Protein AF-A0A8H6CPC9-F1 (afdb_monomer_lite)

Radius of gyration: 23.85 Å; chains: 1; bounding box: 61×43×63 Å

pLDDT: mean 75.27, std 21.07, range [25.58, 96.69]

Structure (mmCIF, N/CA/C/O backbone):
data_AF-A0A8H6CPC9-F1
#
_entry.id   AF-A0A8H6CPC9-F1
#
loop_
_atom_site.group_PDB
_atom_site.id
_atom_site.type_symbol
_atom_site.label_atom_id
_atom_site.label_alt_id
_atom_site.label_comp_id
_atom_site.label_asym_id
_atom_site.label_entity_id
_atom_site.label_seq_id
_atom_site.pdbx_PDB_ins_code
_atom_site.Cartn_x
_atom_site.Cartn_y
_atom_site.Cartn_z
_atom_site.occupancy
_atom_site.B_iso_or_equiv
_atom_site.auth_seq_id
_atom_site.auth_comp_id
_atom_site.auth_asym_id
_atom_site.auth_atom_id
_atom_site.pdbx_PDB_model_num
ATOM 1 N N . MET A 1 1 ? -33.389 23.949 -18.500 1.00 36.97 1 MET A N 1
ATOM 2 C CA . MET A 1 1 ? -32.942 24.569 -17.237 1.00 36.97 1 MET A CA 1
ATOM 3 C C . MET A 1 1 ? -33.984 24.264 -16.181 1.00 36.97 1 MET A C 1
ATOM 5 O O . MET A 1 1 ? -35.043 24.873 -16.205 1.00 36.97 1 MET A O 1
ATOM 9 N N . THR A 1 2 ? -33.707 23.307 -15.299 1.00 28.77 2 THR A N 1
ATOM 10 C CA . THR A 1 2 ? -34.576 23.015 -14.153 1.00 28.77 2 THR A CA 1
ATOM 11 C C . THR A 1 2 ? -33.658 22.716 -12.977 1.00 28.77 2 THR A C 1
ATOM 13 O O . THR A 1 2 ? -32.986 21.690 -12.948 1.00 28.77 2 THR A O 1
ATOM 16 N N . SER A 1 3 ? -33.541 23.693 -12.081 1.00 28.36 3 SER A N 1
ATOM 17 C CA . SER A 1 3 ? -32.742 23.629 -10.858 1.00 28.36 3 SER A CA 1
ATOM 18 C C . SER A 1 3 ? -33.487 22.781 -9.826 1.00 28.36 3 SER A C 1
ATOM 20 O O . SER A 1 3 ? -34.601 23.130 -9.428 1.00 28.36 3 SER A O 1
ATOM 22 N N . ALA A 1 4 ? -32.898 21.655 -9.421 1.00 33.62 4 ALA A N 1
ATOM 23 C CA . ALA A 1 4 ? -33.351 20.906 -8.257 1.00 33.62 4 ALA A CA 1
ATOM 24 C C . ALA A 1 4 ? -32.789 21.591 -7.002 1.00 33.62 4 ALA A C 1
ATOM 26 O O . ALA A 1 4 ? -31.575 21.725 -6.852 1.00 33.62 4 ALA A O 1
ATOM 27 N N . ARG A 1 5 ? -33.681 22.069 -6.127 1.00 32.22 5 ARG A N 1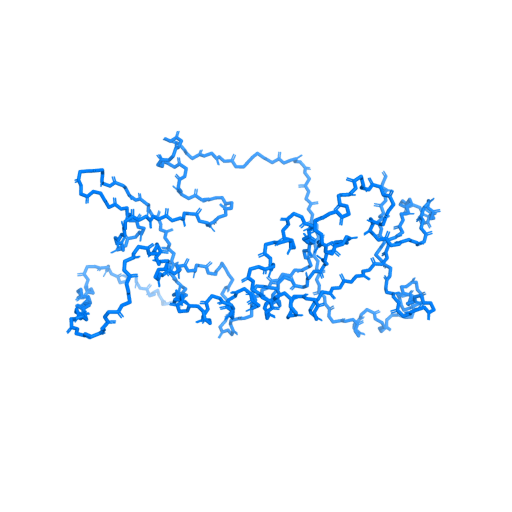
ATOM 28 C CA . ARG A 1 5 ? -33.310 22.717 -4.861 1.00 32.22 5 ARG A CA 1
ATOM 29 C C . ARG A 1 5 ? -32.768 21.676 -3.866 1.00 32.22 5 ARG A C 1
ATOM 31 O O . ARG A 1 5 ? -33.278 20.555 -3.861 1.00 32.22 5 ARG A O 1
ATOM 38 N N . PRO A 1 6 ? -31.798 22.027 -3.003 1.00 34.06 6 PRO A N 1
ATOM 39 C CA . PRO A 1 6 ? -31.345 21.147 -1.930 1.00 34.06 6 PRO A CA 1
ATOM 40 C C . PRO A 1 6 ? -32.471 20.908 -0.916 1.00 34.06 6 PRO A C 1
ATOM 42 O O . PRO A 1 6 ? -33.175 21.844 -0.539 1.00 34.06 6 PRO A O 1
ATOM 45 N N . VAL A 1 7 ? -32.636 19.660 -0.479 1.00 34.53 7 VAL A N 1
ATOM 46 C CA . VAL A 1 7 ? -33.540 19.291 0.619 1.00 34.53 7 VAL A CA 1
ATOM 47 C C . VAL A 1 7 ? -32.820 19.556 1.939 1.00 34.53 7 VAL A C 1
ATOM 49 O O . VAL A 1 7 ? -31.699 19.087 2.136 1.00 34.53 7 VAL A O 1
ATOM 52 N N . GLU A 1 8 ? -33.449 20.320 2.832 1.00 31.53 8 GLU A N 1
ATOM 53 C CA . GLU A 1 8 ? -32.917 20.594 4.166 1.00 31.53 8 GLU A CA 1
ATOM 54 C C . GLU A 1 8 ? -32.884 19.334 5.044 1.00 31.53 8 GLU A C 1
ATOM 56 O O . GLU A 1 8 ? -33.836 18.556 5.114 1.00 31.53 8 GLU A O 1
ATOM 61 N N . ILE A 1 9 ? -31.769 19.167 5.759 1.00 40.31 9 ILE A N 1
ATOM 62 C CA . ILE A 1 9 ? -31.416 18.004 6.595 1.00 40.31 9 ILE A CA 1
ATOM 63 C C . ILE A 1 9 ? -32.358 17.832 7.809 1.00 40.31 9 ILE A C 1
ATOM 65 O O . ILE A 1 9 ? -32.379 16.777 8.440 1.00 40.31 9 ILE A O 1
ATOM 69 N N . SER A 1 10 ? -33.197 18.825 8.109 1.00 34.75 10 SER A N 1
ATOM 70 C CA . SER A 1 10 ? -34.119 18.844 9.251 1.00 34.75 10 SER A CA 1
ATOM 71 C C . SER A 1 10 ? -35.329 17.899 9.129 1.00 34.75 10 SER A C 1
ATOM 73 O O . SER A 1 10 ? -36.076 17.756 10.094 1.00 34.75 10 SER A O 1
ATOM 75 N N . GLN A 1 11 ? -35.526 17.225 7.986 1.00 30.42 11 GLN A N 1
ATOM 76 C CA . GLN A 1 11 ? -36.707 16.378 7.727 1.00 30.42 11 GLN A CA 1
ATOM 77 C C . GLN A 1 11 ? -36.473 14.857 7.803 1.00 30.42 11 GLN A C 1
ATOM 79 O O . GLN A 1 11 ? -37.412 14.087 7.596 1.00 30.42 11 GLN A O 1
ATOM 84 N N . LEU A 1 12 ? -35.260 14.385 8.110 1.00 36.00 12 LEU A N 1
ATOM 85 C CA . LEU A 1 12 ? -34.992 12.947 8.243 1.00 36.00 12 LEU A CA 1
ATOM 86 C C . LEU A 1 12 ? -35.162 12.496 9.699 1.00 36.00 12 LEU A C 1
ATOM 88 O O . LEU A 1 12 ? -34.388 12.876 10.576 1.00 36.00 12 LEU A O 1
ATOM 92 N N . ALA A 1 13 ? -36.181 11.670 9.949 1.00 28.83 13 ALA A N 1
ATOM 93 C CA . ALA A 1 13 ? -36.431 11.072 11.257 1.00 28.83 13 ALA A CA 1
ATOM 94 C C . ALA A 1 13 ? -35.201 10.277 11.756 1.00 28.83 13 ALA A C 1
ATOM 96 O O . ALA A 1 13 ? -34.562 9.582 10.959 1.00 28.83 13 ALA A O 1
ATOM 97 N N . PRO A 1 14 ? -34.857 10.336 13.058 1.00 33.16 14 PRO A N 1
ATOM 98 C CA . PRO A 1 14 ? -33.733 9.581 13.599 1.00 33.16 14 PRO A CA 1
ATOM 99 C C . PRO A 1 14 ? -33.985 8.072 13.474 1.00 33.16 14 PRO A C 1
ATOM 101 O O . PRO A 1 14 ? -34.996 7.546 13.945 1.00 33.16 14 PRO A O 1
ATOM 104 N N . LEU A 1 15 ? -33.048 7.372 12.830 1.00 32.09 15 LEU A N 1
ATOM 105 C CA . LEU A 1 15 ? -33.043 5.915 12.728 1.00 32.09 15 LEU A CA 1
ATOM 106 C C . LEU A 1 15 ? -32.812 5.312 14.117 1.00 32.09 15 LEU A C 1
ATOM 108 O O . LEU A 1 15 ? -31.761 5.489 14.731 1.00 32.09 15 LEU A O 1
ATOM 112 N N . ARG A 1 16 ? -33.825 4.605 14.616 1.00 25.58 16 ARG A N 1
ATOM 113 C CA . ARG A 1 16 ? -33.801 3.899 15.897 1.00 25.58 16 ARG A CA 1
ATOM 114 C C . ARG A 1 16 ? -32.983 2.612 15.731 1.00 25.58 16 ARG A C 1
ATOM 116 O O . ARG A 1 16 ? -33.464 1.656 15.127 1.00 25.58 16 ARG A O 1
ATOM 123 N N . VAL A 1 17 ? -31.752 2.593 16.239 1.00 37.78 17 VAL A N 1
ATOM 124 C CA . VAL A 1 17 ? -30.921 1.379 16.303 1.00 37.78 17 VAL A CA 1
ATOM 125 C C . VAL A 1 17 ? -31.518 0.443 17.360 1.00 37.78 17 VAL A C 1
ATOM 127 O O . VAL A 1 17 ? -31.799 0.866 18.482 1.00 37.78 17 VAL A O 1
ATOM 130 N N . LYS A 1 18 ? -31.789 -0.815 16.992 1.00 29.27 18 LYS A N 1
ATOM 131 C CA . LYS A 1 18 ? -32.254 -1.848 17.930 1.00 29.27 18 LYS A CA 1
ATOM 132 C C . LYS A 1 18 ? -31.086 -2.287 18.818 1.00 29.27 18 LYS A C 1
ATOM 134 O O . LYS A 1 18 ? -30.029 -2.621 18.296 1.00 29.27 18 LYS A O 1
ATOM 139 N N . ASN A 1 19 ? -31.303 -2.336 20.132 1.00 28.73 19 ASN A N 1
ATOM 140 C CA . ASN A 1 19 ? -30.355 -2.921 21.081 1.00 28.73 19 ASN A CA 1
ATOM 141 C C . ASN A 1 19 ? -30.331 -4.452 20.933 1.00 28.73 19 ASN A C 1
ATOM 143 O O . ASN A 1 19 ? -31.398 -5.065 21.025 1.00 28.73 19 ASN A O 1
ATOM 147 N N . PRO A 1 20 ? -29.157 -5.079 20.757 1.00 35.41 20 PRO A N 1
ATOM 148 C CA . PRO A 1 20 ? -29.005 -6.516 20.888 1.00 35.41 20 PRO A CA 1
ATOM 149 C C . PRO A 1 20 ? -28.677 -6.845 22.349 1.00 35.41 20 PRO A C 1
ATOM 151 O O . PRO A 1 20 ? -27.520 -6.841 22.762 1.00 35.41 20 PRO A O 1
ATOM 154 N N . SER A 1 21 ? -29.709 -7.095 23.147 1.00 36.00 21 SER A N 1
ATOM 155 C CA . SER A 1 21 ? -29.581 -7.912 24.352 1.00 36.00 21 SER A CA 1
ATOM 156 C C . SER A 1 21 ? -30.130 -9.288 24.005 1.00 36.00 21 SER A C 1
ATOM 158 O O . SER A 1 21 ? -31.340 -9.408 23.839 1.00 36.00 21 SER A O 1
ATOM 160 N N . ASP A 1 22 ? -29.236 -10.245 23.752 1.00 28.17 22 ASP A N 1
ATOM 161 C CA . ASP A 1 22 ? -29.273 -11.613 24.290 1.00 28.17 22 ASP A CA 1
ATOM 162 C C . ASP A 1 22 ? -28.250 -12.514 23.566 1.00 28.17 22 ASP A C 1
ATOM 164 O O . ASP A 1 22 ? -28.198 -12.549 22.339 1.00 28.17 22 ASP A O 1
ATOM 168 N N . GLU A 1 23 ? -27.465 -13.232 24.385 1.00 34.47 23 GLU A N 1
ATOM 169 C CA . GLU A 1 23 ? -26.618 -14.409 24.087 1.00 34.47 23 GLU A CA 1
ATOM 170 C C . GLU A 1 23 ? -25.322 -14.186 23.267 1.00 34.47 23 GLU A C 1
ATOM 172 O O . GLU A 1 23 ? -25.321 -13.616 22.187 1.00 34.47 23 GLU A O 1
ATOM 177 N N . THR A 1 24 ? -24.120 -14.619 23.664 1.00 30.34 24 THR A N 1
ATOM 178 C CA . THR A 1 24 ? -23.629 -15.407 24.808 1.00 30.34 24 THR A CA 1
ATOM 179 C C . THR A 1 24 ? -22.112 -15.194 24.920 1.00 30.34 24 THR A C 1
ATOM 181 O O . THR A 1 24 ? -21.414 -15.116 23.912 1.00 30.34 24 THR A O 1
ATOM 184 N N . ASP A 1 25 ? -21.646 -15.103 26.164 1.00 38.34 25 ASP A N 1
ATOM 185 C CA . ASP A 1 25 ? -20.310 -15.395 26.701 1.00 38.34 25 ASP A CA 1
ATOM 186 C C . ASP A 1 25 ? -19.168 -15.722 25.706 1.00 38.34 25 ASP A C 1
ATOM 188 O O . ASP A 1 25 ? -18.951 -16.864 25.300 1.00 38.34 25 ASP A O 1
ATOM 192 N N . LEU A 1 26 ? -18.362 -14.706 25.389 1.00 34.69 26 LEU A N 1
ATOM 193 C CA . LEU A 1 26 ? -16.958 -14.887 25.023 1.00 34.69 26 LEU A CA 1
ATOM 194 C C . LEU A 1 26 ? -16.124 -14.085 26.018 1.00 34.69 26 LEU A C 1
ATOM 196 O O . LEU A 1 26 ? -16.097 -12.854 25.986 1.00 34.69 26 LEU A O 1
ATOM 200 N N . GLY A 1 27 ? -15.478 -14.824 26.917 1.00 31.33 27 GLY A N 1
ATOM 201 C CA . GLY A 1 27 ? -14.711 -14.331 28.049 1.00 31.33 27 GLY A CA 1
ATOM 202 C C . GLY A 1 27 ? -13.855 -13.088 27.783 1.00 31.33 27 GLY A C 1
ATOM 203 O O . GLY A 1 27 ? -13.058 -13.021 26.848 1.00 31.33 27 GLY A O 1
ATOM 204 N N . ASN A 1 28 ? -14.050 -12.130 28.688 1.00 36.25 28 ASN A N 1
ATOM 205 C CA . ASN A 1 28 ? -13.169 -11.063 29.150 1.00 36.25 28 ASN A CA 1
ATOM 206 C C . ASN A 1 28 ? -11.946 -10.686 28.289 1.00 36.25 28 ASN A C 1
ATOM 208 O O . ASN A 1 28 ? -10.935 -11.383 28.228 1.00 36.25 28 ASN A O 1
ATOM 212 N N . ASN A 1 29 ? -11.993 -9.425 27.845 1.00 35.31 29 ASN A N 1
ATOM 213 C CA . ASN A 1 29 ? -10.851 -8.546 27.585 1.00 35.31 29 ASN A CA 1
ATOM 214 C C . ASN A 1 29 ? -10.099 -8.726 26.255 1.00 35.31 29 ASN A C 1
ATOM 216 O O . ASN A 1 29 ? -8.872 -8.809 26.209 1.00 35.31 29 ASN A O 1
ATOM 220 N N . LYS A 1 30 ? -10.828 -8.675 25.136 1.00 36.88 30 LYS A N 1
ATOM 221 C CA . LYS A 1 30 ? -10.235 -8.306 23.844 1.00 36.88 30 LYS A CA 1
ATOM 222 C C . LYS A 1 30 ? -10.863 -7.002 23.378 1.00 36.88 30 LYS A C 1
ATOM 224 O O . LYS A 1 30 ? -12.083 -6.905 23.294 1.00 36.88 30 LYS A O 1
ATOM 229 N N . SER A 1 31 ? -10.035 -6.002 23.086 1.00 40.75 31 SER A N 1
ATOM 230 C CA . SER A 1 31 ? -10.456 -4.806 22.362 1.00 40.75 31 SER A CA 1
ATOM 231 C C . SER A 1 31 ? -10.957 -5.244 20.983 1.00 40.75 31 SER A C 1
ATOM 233 O O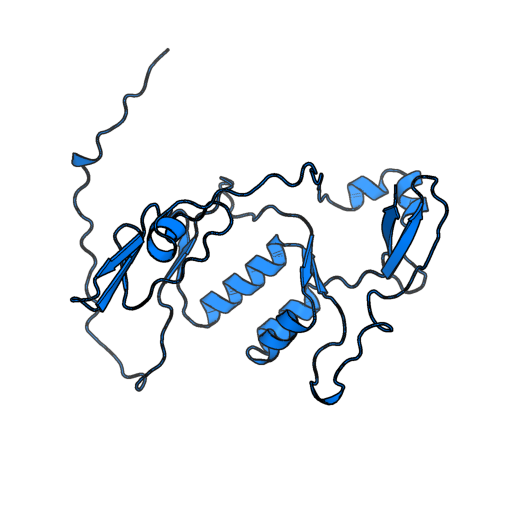 . SER A 1 31 ? -10.166 -5.495 20.072 1.00 40.75 31 SER A O 1
ATOM 235 N N . ILE A 1 32 ? -12.264 -5.444 20.840 1.00 53.91 32 ILE A N 1
ATOM 236 C CA . ILE A 1 32 ? -12.856 -5.804 19.554 1.00 53.91 32 ILE A CA 1
ATOM 237 C C . ILE A 1 32 ? -13.027 -4.497 18.786 1.00 53.91 32 ILE A C 1
ATOM 239 O O . ILE A 1 32 ? -13.834 -3.653 19.168 1.00 53.91 32 ILE A O 1
ATOM 243 N N . ILE A 1 33 ? -12.271 -4.325 17.701 1.00 59.88 33 ILE A N 1
ATOM 244 C CA . ILE A 1 33 ? -12.643 -3.353 16.670 1.00 59.88 33 ILE A CA 1
ATOM 245 C C . ILE A 1 33 ? -13.963 -3.864 16.098 1.00 59.88 33 ILE A C 1
ATOM 247 O O . ILE A 1 33 ? -13.978 -4.892 15.432 1.00 59.88 33 ILE A O 1
ATOM 251 N N . ARG A 1 34 ? -15.078 -3.208 16.424 1.00 61.12 34 ARG A N 1
ATOM 252 C CA . ARG A 1 34 ? -16.405 -3.654 15.970 1.00 61.12 34 ARG A CA 1
ATOM 253 C C . ARG A 1 34 ? -16.769 -3.086 14.600 1.00 61.12 34 ARG A C 1
ATOM 255 O O . ARG A 1 34 ? -17.417 -3.772 13.824 1.00 61.12 34 ARG A O 1
ATOM 262 N N . HIS A 1 35 ? -16.299 -1.877 14.288 1.00 62.84 35 HIS A N 1
ATOM 263 C CA . HIS A 1 35 ? -16.669 -1.160 13.067 1.00 62.84 35 HIS A CA 1
ATOM 264 C C . HIS A 1 35 ? -15.455 -0.488 12.424 1.00 62.84 35 HIS A C 1
ATOM 266 O O . HIS A 1 35 ? -14.643 0.140 13.105 1.00 62.84 35 HIS A O 1
ATOM 272 N N . ILE A 1 36 ? -15.369 -0.582 11.098 1.00 71.31 36 ILE A N 1
ATOM 273 C CA . ILE A 1 36 ? -14.515 0.268 10.266 1.00 71.31 36 ILE A CA 1
ATOM 274 C C . ILE A 1 36 ? -15.424 1.114 9.381 1.00 71.31 36 ILE A C 1
ATOM 276 O O . ILE A 1 36 ? -16.199 0.582 8.586 1.00 71.31 36 ILE A O 1
ATOM 280 N N . LEU A 1 37 ? -15.287 2.435 9.479 1.00 62.97 37 LEU A N 1
ATOM 281 C CA . LEU A 1 37 ? -15.900 3.361 8.534 1.00 62.97 37 LEU A CA 1
ATOM 282 C C . LEU A 1 37 ? -14.931 3.607 7.384 1.00 62.97 37 LEU A C 1
ATOM 284 O O . LEU A 1 37 ? -13.834 4.127 7.591 1.00 62.97 37 LEU A O 1
ATOM 288 N N . GLN A 1 38 ? -15.332 3.236 6.169 1.00 64.69 38 GLN A N 1
ATOM 289 C CA . GLN A 1 38 ? -14.518 3.455 4.982 1.00 64.69 38 GLN A CA 1
ATOM 290 C C . GLN A 1 38 ? -15.197 4.430 4.022 1.00 64.69 38 GLN A C 1
ATOM 292 O O . GLN A 1 38 ? -16.197 4.120 3.366 1.00 64.69 38 GLN A O 1
ATOM 297 N N . TYR A 1 39 ? -14.571 5.594 3.857 1.00 55.41 39 TYR A N 1
ATOM 298 C CA . TYR A 1 39 ? -14.873 6.496 2.757 1.00 55.41 39 TYR A CA 1
ATOM 299 C C . TYR A 1 39 ? -14.002 6.142 1.549 1.00 55.41 39 TYR A C 1
ATOM 301 O O . TYR A 1 39 ? -12.776 6.236 1.605 1.00 55.41 39 TYR A O 1
ATOM 309 N N . GLN A 1 40 ? -14.624 5.726 0.446 1.00 57.09 40 GLN A N 1
ATOM 310 C CA . GLN A 1 40 ? -13.931 5.592 -0.834 1.00 57.09 40 GLN A CA 1
ATOM 311 C C . GLN A 1 40 ? -14.063 6.912 -1.594 1.00 57.09 40 GLN A C 1
ATOM 313 O O . GLN A 1 40 ? -15.167 7.347 -1.906 1.00 57.09 40 GLN A O 1
ATOM 318 N N . ILE A 1 41 ? -12.929 7.557 -1.879 1.00 46.47 41 ILE A N 1
ATOM 319 C CA . ILE A 1 41 ? -12.877 8.825 -2.630 1.00 46.47 41 ILE A CA 1
ATOM 320 C C . ILE A 1 41 ? -13.296 8.622 -4.098 1.00 46.47 41 ILE A C 1
ATOM 322 O O . ILE A 1 41 ? -13.659 9.575 -4.782 1.00 46.47 41 ILE A O 1
ATOM 326 N N . GLU A 1 42 ? -13.333 7.381 -4.580 1.00 45.56 42 GLU A N 1
ATOM 327 C CA . GLU A 1 42 ? -13.601 7.084 -5.980 1.00 45.56 42 GLU A CA 1
ATOM 328 C C . GLU A 1 42 ? -14.968 6.429 -6.143 1.00 45.56 42 GLU A C 1
ATOM 330 O O . GLU A 1 42 ? -15.197 5.255 -5.858 1.00 45.56 42 GLU A O 1
ATOM 335 N N . ASN A 1 43 ? -15.893 7.259 -6.612 1.00 37.88 43 ASN A N 1
ATOM 336 C CA . ASN A 1 43 ? -17.251 6.919 -6.985 1.00 37.88 43 ASN A CA 1
ATOM 337 C C . ASN A 1 43 ? -17.237 5.991 -8.212 1.00 37.88 43 ASN A C 1
ATOM 339 O O . ASN A 1 43 ? -17.474 6.428 -9.335 1.00 37.88 43 ASN A O 1
ATOM 343 N N . ASN A 1 44 ? -16.944 4.706 -8.019 1.00 40.56 44 ASN A N 1
ATOM 344 C CA . ASN A 1 44 ? -17.267 3.691 -9.008 1.00 40.56 44 ASN A CA 1
ATOM 345 C C . ASN A 1 44 ? -18.382 2.825 -8.432 1.00 40.56 44 ASN A C 1
ATOM 347 O O . ASN A 1 44 ? -18.195 2.158 -7.415 1.00 40.56 44 ASN A O 1
ATOM 351 N N . ARG A 1 45 ? -19.542 2.813 -9.095 1.00 35.62 45 ARG A N 1
ATOM 352 C CA . ARG A 1 45 ? -20.769 2.086 -8.703 1.00 35.62 45 ARG A CA 1
ATOM 353 C C . ARG A 1 45 ? -20.601 0.550 -8.625 1.00 35.62 45 ARG A C 1
ATOM 355 O O . ARG A 1 45 ? -21.586 -0.171 -8.544 1.00 35.62 45 ARG A O 1
ATOM 362 N N . PHE A 1 46 ? -19.361 0.057 -8.652 1.00 38.38 46 PHE A N 1
ATOM 363 C CA . PHE A 1 46 ? -18.958 -1.340 -8.789 1.00 38.38 46 PHE A CA 1
ATOM 364 C C . PHE A 1 46 ? -17.897 -1.800 -7.771 1.00 38.38 46 PHE A C 1
ATOM 366 O O . PHE A 1 46 ? -17.407 -2.919 -7.890 1.00 38.38 46 PHE A O 1
ATOM 373 N N . GLY A 1 47 ? -17.490 -0.972 -6.796 1.00 43.12 47 GLY A N 1
ATOM 374 C CA . GLY A 1 47 ? -16.560 -1.403 -5.734 1.00 43.12 47 GLY A CA 1
ATOM 375 C C . GLY A 1 47 ? -15.151 -1.793 -6.211 1.00 43.12 47 GLY A C 1
ATOM 376 O O . GLY A 1 47 ? -14.416 -2.468 -5.488 1.00 43.12 47 GLY A O 1
ATOM 377 N N . ARG A 1 48 ? -14.752 -1.390 -7.426 1.00 51.22 48 ARG A N 1
ATOM 378 C CA . ARG A 1 48 ? -13.378 -1.557 -7.916 1.00 51.22 48 ARG A CA 1
ATOM 379 C C . ARG A 1 48 ? -12.488 -0.495 -7.285 1.00 51.22 48 ARG A C 1
ATOM 381 O O . ARG A 1 48 ? -12.614 0.682 -7.603 1.00 51.22 48 ARG A O 1
ATOM 388 N N . LEU A 1 49 ? -11.583 -0.938 -6.420 1.00 56.25 49 LEU A N 1
ATOM 389 C CA . LEU A 1 49 ? -10.458 -0.138 -5.946 1.00 56.25 49 LEU A CA 1
ATOM 390 C C . LEU A 1 49 ? -9.595 0.224 -7.163 1.00 56.25 49 LEU A C 1
ATOM 392 O O . LEU A 1 49 ? -9.189 -0.680 -7.895 1.00 56.25 49 LEU A O 1
ATOM 396 N N . LEU A 1 50 ? -9.345 1.514 -7.403 1.00 65.19 50 LEU A N 1
ATOM 397 C CA . LEU A 1 50 ? -8.338 1.948 -8.370 1.00 65.19 50 LEU A CA 1
ATOM 398 C C . LEU A 1 50 ? -6.985 2.067 -7.663 1.00 65.19 50 LEU A C 1
ATOM 400 O O . LEU A 1 50 ? -6.881 2.303 -6.452 1.00 65.19 50 LEU A O 1
ATOM 404 N N . GLY A 1 51 ? -5.922 1.857 -8.422 1.00 69.06 51 GLY A N 1
ATOM 405 C CA . GLY A 1 51 ? -4.567 1.962 -7.916 1.00 69.06 51 GLY A CA 1
ATOM 406 C C . GLY A 1 51 ? -3.584 1.227 -8.802 1.00 69.06 51 GLY A C 1
ATOM 407 O O . GLY A 1 51 ? -3.955 0.371 -9.596 1.00 69.06 51 GLY A O 1
ATOM 408 N N . ASP A 1 52 ? -2.323 1.587 -8.648 1.00 85.25 52 ASP A N 1
ATOM 409 C CA . ASP A 1 52 ? -1.197 0.907 -9.257 1.00 85.25 52 ASP A CA 1
ATOM 410 C C . ASP A 1 52 ? -0.569 -0.067 -8.249 1.00 85.25 52 ASP A C 1
ATOM 412 O O . ASP A 1 52 ? -1.241 -0.631 -7.378 1.00 85.25 52 ASP A O 1
ATOM 416 N N . PHE A 1 53 ? 0.730 -0.297 -8.384 1.00 89.25 53 PHE A N 1
ATOM 417 C CA . PHE A 1 53 ? 1.463 -1.198 -7.521 1.00 89.25 53 PHE A CA 1
ATOM 418 C C . PHE A 1 53 ? 2.023 -0.481 -6.293 1.00 89.25 53 PHE A C 1
ATOM 420 O O . PHE A 1 53 ? 2.514 0.644 -6.371 1.00 89.25 53 PHE A O 1
ATOM 427 N N . LEU A 1 54 ? 2.030 -1.182 -5.165 1.00 90.38 54 LEU A N 1
ATOM 428 C CA . LEU A 1 54 ? 2.767 -0.797 -3.965 1.00 90.38 54 LEU A CA 1
ATOM 429 C C . LEU A 1 54 ? 3.808 -1.857 -3.628 1.00 90.38 54 LEU A C 1
ATOM 431 O O . LEU A 1 54 ? 3.700 -3.001 -4.065 1.00 90.38 54 LEU A O 1
ATOM 435 N N . THR A 1 55 ? 4.783 -1.481 -2.810 1.00 89.19 55 THR A N 1
ATOM 436 C CA . THR A 1 55 ? 5.784 -2.400 -2.273 1.00 89.19 55 THR A CA 1
ATOM 437 C C . THR A 1 55 ? 5.660 -2.435 -0.757 1.00 89.19 55 THR A C 1
ATOM 439 O O . THR A 1 55 ? 5.638 -1.382 -0.121 1.00 89.19 55 THR A O 1
ATOM 442 N N . ILE A 1 56 ? 5.607 -3.633 -0.177 1.00 87.81 56 ILE A N 1
ATOM 443 C CA . ILE A 1 56 ? 5.761 -3.842 1.265 1.00 87.81 56 ILE A CA 1
ATOM 444 C C . ILE A 1 56 ? 7.089 -4.548 1.541 1.00 87.81 56 ILE A C 1
ATOM 446 O O . ILE A 1 56 ? 7.470 -5.478 0.831 1.00 87.81 56 ILE A O 1
ATOM 450 N N . GLY A 1 57 ? 7.811 -4.077 2.555 1.00 85.75 57 GLY A N 1
ATOM 451 C CA . GLY A 1 57 ? 9.079 -4.666 2.983 1.00 85.75 57 GLY A CA 1
ATOM 452 C C . GLY A 1 57 ? 8.923 -5.674 4.129 1.00 85.75 57 GLY A C 1
ATOM 453 O O . GLY A 1 57 ? 7.823 -5.825 4.677 1.00 85.75 57 GLY A O 1
ATOM 454 N N . PRO A 1 58 ? 10.029 -6.309 4.561 1.00 82.31 58 PRO A N 1
ATOM 455 C CA . PRO A 1 58 ? 10.025 -7.334 5.612 1.00 82.31 58 PRO A CA 1
ATOM 456 C C . PRO A 1 58 ? 9.354 -6.894 6.925 1.00 82.31 58 PRO A C 1
ATOM 458 O O . PRO A 1 58 ? 8.695 -7.690 7.598 1.00 82.31 58 PRO A O 1
ATOM 461 N N . SER A 1 59 ? 9.456 -5.606 7.276 1.00 83.75 59 SER A N 1
ATOM 462 C CA . SER A 1 59 ? 8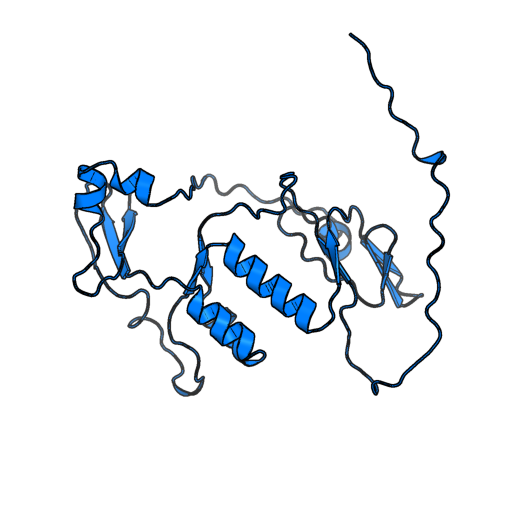.839 -5.030 8.479 1.00 83.75 59 SER A CA 1
ATOM 463 C C . SER A 1 59 ? 7.309 -5.103 8.484 1.00 83.75 59 SER A C 1
ATOM 465 O O . SER A 1 59 ? 6.725 -5.266 9.555 1.00 83.75 59 SER A O 1
ATOM 467 N N . ALA A 1 60 ? 6.672 -5.019 7.315 1.00 87.06 60 ALA A N 1
ATOM 468 C CA . ALA A 1 60 ? 5.232 -5.189 7.153 1.00 87.06 60 ALA A CA 1
ATOM 469 C C . ALA A 1 60 ? 4.870 -6.664 6.929 1.00 87.06 60 ALA A C 1
ATOM 471 O O . ALA A 1 60 ? 3.920 -7.161 7.528 1.00 87.06 60 ALA A O 1
ATOM 472 N N . ILE A 1 61 ? 5.663 -7.394 6.137 1.00 85.56 61 ILE A N 1
ATOM 473 C CA . ILE A 1 61 ? 5.420 -8.814 5.824 1.00 85.56 61 ILE A CA 1
ATOM 474 C C . ILE A 1 61 ? 5.380 -9.664 7.099 1.00 85.56 61 ILE A C 1
ATOM 476 O O . ILE A 1 61 ? 4.493 -10.501 7.258 1.00 85.56 61 ILE A O 1
ATOM 480 N N . LYS A 1 62 ? 6.269 -9.403 8.068 1.00 84.50 62 LYS A N 1
ATOM 481 C CA . LYS A 1 62 ? 6.309 -10.161 9.330 1.00 84.50 62 LYS A CA 1
ATOM 482 C C . LYS A 1 62 ? 4.999 -10.125 10.116 1.00 84.50 62 LYS A C 1
ATOM 484 O O . LYS A 1 62 ? 4.750 -11.025 10.908 1.00 84.50 62 LYS A O 1
ATOM 489 N N . VAL A 1 63 ? 4.160 -9.104 9.929 1.00 87.19 63 VAL A N 1
ATOM 490 C CA . VAL A 1 63 ? 2.876 -8.972 10.633 1.00 87.19 63 VAL A CA 1
ATOM 491 C C . VAL A 1 63 ? 1.898 -10.076 10.208 1.00 87.19 63 VAL A C 1
ATOM 493 O O . VAL A 1 63 ? 1.122 -10.554 11.038 1.00 87.19 63 VAL A O 1
ATOM 496 N N . PHE A 1 64 ? 2.006 -10.576 8.972 1.00 87.81 64 PHE A N 1
ATOM 497 C CA . PHE A 1 64 ? 1.177 -11.669 8.460 1.00 87.81 64 PHE A CA 1
ATOM 498 C C . PHE A 1 64 ? 1.429 -13.018 9.146 1.00 87.81 64 PHE A C 1
ATOM 500 O O . PHE A 1 64 ? 0.570 -13.892 9.066 1.00 87.81 64 PHE A O 1
ATOM 507 N N . ARG A 1 65 ? 2.520 -13.186 9.912 1.00 84.25 65 ARG A N 1
ATOM 508 C CA . ARG A 1 65 ? 2.767 -14.407 10.709 1.00 84.25 65 ARG A CA 1
ATOM 509 C C . ARG A 1 65 ? 1.644 -14.721 11.703 1.00 84.25 65 ARG A C 1
ATOM 511 O O . ARG A 1 65 ? 1.463 -15.870 12.086 1.00 84.25 65 ARG A O 1
ATOM 518 N N . ASN A 1 66 ? 0.884 -13.701 12.105 1.00 88.75 66 ASN A N 1
ATOM 519 C CA . ASN A 1 66 ? -0.257 -13.848 13.007 1.00 88.75 66 ASN A CA 1
ATOM 520 C C . ASN A 1 66 ? -1.509 -14.402 12.299 1.00 88.75 66 ASN A C 1
ATOM 522 O O . ASN A 1 66 ? -2.454 -14.820 12.962 1.00 88.75 66 ASN A O 1
ATOM 526 N N . TRP A 1 67 ? -1.520 -14.425 10.961 1.00 91.00 67 TRP A N 1
ATOM 527 C CA . TRP A 1 67 ? -2.629 -14.907 10.137 1.00 91.00 67 TRP A CA 1
ATOM 528 C C . TRP A 1 67 ? -2.101 -15.802 9.005 1.00 91.00 67 TRP A C 1
ATOM 530 O O . TRP A 1 67 ? -2.029 -15.356 7.859 1.00 91.00 67 TRP A O 1
ATOM 540 N N . PRO A 1 68 ? -1.768 -17.081 9.281 1.00 90.50 68 PRO A N 1
ATOM 541 C CA . PRO A 1 68 ? -1.105 -17.968 8.316 1.00 90.50 68 PRO A CA 1
ATOM 542 C C . PRO A 1 68 ? -1.826 -18.092 6.969 1.00 90.50 68 PRO A C 1
ATOM 544 O O . PRO A 1 68 ? -1.195 -18.151 5.917 1.00 90.50 68 PRO A O 1
ATOM 547 N N . ARG A 1 69 ? -3.164 -18.071 6.984 1.00 90.12 69 ARG A N 1
ATOM 548 C CA . ARG A 1 69 ? -3.962 -18.071 5.755 1.00 90.12 69 ARG A CA 1
ATOM 549 C C . ARG A 1 69 ? -3.767 -16.790 4.940 1.00 90.12 69 ARG A C 1
ATOM 551 O O . ARG A 1 69 ? -3.531 -16.882 3.744 1.00 90.12 69 ARG A O 1
ATOM 558 N N . ALA A 1 70 ? -3.849 -15.622 5.577 1.00 91.94 70 ALA A N 1
ATOM 559 C CA . ALA A 1 70 ? -3.608 -14.350 4.901 1.00 91.94 70 ALA A CA 1
ATOM 560 C C . ALA A 1 70 ? -2.148 -14.228 4.438 1.00 91.94 70 ALA A C 1
ATOM 562 O O . ALA A 1 70 ? -1.900 -13.643 3.395 1.00 91.94 70 ALA A O 1
ATOM 563 N N . ALA A 1 71 ? -1.193 -14.820 5.165 1.00 91.38 71 ALA A N 1
ATOM 564 C CA . ALA A 1 71 ? 0.204 -14.897 4.740 1.00 91.38 71 ALA A CA 1
ATOM 565 C C . ALA A 1 71 ? 0.364 -15.686 3.431 1.00 91.38 71 ALA A C 1
ATOM 567 O O . ALA A 1 71 ? 1.056 -15.226 2.528 1.00 91.38 71 ALA A O 1
ATOM 568 N N . LYS A 1 72 ? -0.317 -16.835 3.308 1.00 91.62 72 LYS A N 1
ATOM 569 C CA . LYS A 1 72 ? -0.341 -17.629 2.071 1.00 91.62 72 LYS A CA 1
ATOM 570 C C . LYS A 1 72 ? -1.019 -16.878 0.925 1.00 91.62 72 LYS A C 1
ATOM 572 O O . LYS A 1 72 ? -0.459 -16.805 -0.157 1.00 91.62 72 LYS A O 1
ATOM 577 N N . GLU A 1 73 ? -2.186 -16.285 1.179 1.00 92.75 73 GLU A N 1
ATOM 578 C CA . GLU A 1 73 ? -2.901 -15.476 0.180 1.00 92.75 73 GLU A CA 1
ATOM 579 C C . GLU A 1 73 ? -2.019 -14.292 -0.285 1.00 92.75 73 GLU A C 1
ATOM 581 O O . GLU A 1 73 ? -1.952 -14.011 -1.474 1.00 92.75 73 GLU A O 1
ATOM 586 N N . ASN A 1 74 ? -1.274 -13.653 0.627 1.00 92.44 74 ASN A N 1
ATOM 587 C CA . ASN A 1 74 ? -0.351 -12.549 0.333 1.00 92.44 74 ASN A CA 1
ATOM 588 C C . ASN A 1 74 ? 0.841 -13.003 -0.521 1.00 92.44 74 ASN A C 1
ATOM 590 O O . ASN A 1 74 ? 1.249 -12.282 -1.421 1.00 92.44 74 ASN A O 1
ATOM 594 N N . GLU A 1 75 ? 1.384 -14.195 -0.265 1.00 90.56 75 GLU A N 1
ATOM 595 C CA . GLU A 1 75 ? 2.411 -14.811 -1.113 1.00 90.56 75 GLU A CA 1
ATOM 596 C C . GLU A 1 75 ? 1.901 -15.016 -2.547 1.00 90.56 75 GLU A C 1
ATOM 598 O O . GLU A 1 75 ? 2.578 -14.631 -3.499 1.00 90.56 75 GLU A O 1
ATOM 603 N N . GLU A 1 76 ? 0.694 -15.571 -2.689 1.00 92.50 76 GLU A N 1
ATOM 604 C CA . GLU A 1 76 ? 0.079 -15.925 -3.975 1.00 92.50 76 GLU A CA 1
ATOM 605 C C . GLU A 1 76 ? -0.194 -14.705 -4.868 1.00 92.50 76 GLU A C 1
ATOM 607 O O . GLU A 1 76 ? -0.030 -14.796 -6.083 1.00 92.50 76 GLU A O 1
ATOM 612 N N . ILE A 1 77 ? -0.579 -13.564 -4.284 1.00 92.44 77 ILE A N 1
ATOM 613 C CA . ILE A 1 77 ? -0.851 -12.319 -5.029 1.00 92.44 77 ILE A CA 1
ATOM 614 C C . ILE A 1 77 ? 0.375 -11.401 -5.165 1.00 92.44 77 ILE A C 1
ATOM 616 O O . ILE A 1 77 ? 0.274 -10.304 -5.723 1.00 92.44 77 ILE A O 1
ATOM 620 N N . SER A 1 78 ? 1.522 -11.794 -4.605 1.00 90.50 78 SER A N 1
ATOM 621 C CA . SER A 1 78 ? 2.735 -10.983 -4.653 1.00 90.50 78 SER A CA 1
ATOM 622 C C . SER A 1 78 ? 3.476 -11.146 -5.979 1.00 90.50 78 SER A C 1
ATOM 624 O O . SER A 1 78 ? 3.611 -12.236 -6.530 1.00 90.50 78 SER A O 1
ATOM 626 N N . TYR A 1 79 ? 4.011 -10.034 -6.466 1.00 87.12 79 TYR A N 1
ATOM 627 C CA . TYR A 1 79 ? 4.921 -9.965 -7.595 1.00 87.12 79 TYR A CA 1
ATOM 628 C C . TYR A 1 79 ? 6.335 -9.744 -7.069 1.00 87.12 79 TYR A C 1
ATOM 630 O O . TYR A 1 79 ? 6.579 -8.868 -6.233 1.00 87.12 79 TYR A O 1
ATOM 638 N N . ASP A 1 80 ? 7.271 -10.508 -7.618 1.00 80.06 80 ASP A N 1
ATOM 639 C CA . ASP A 1 80 ? 8.690 -10.457 -7.277 1.00 80.06 80 ASP A CA 1
ATOM 640 C C . ASP A 1 80 ? 9.502 -10.180 -8.555 1.00 80.06 80 ASP A C 1
ATOM 642 O O . ASP A 1 80 ? 9.948 -11.117 -9.236 1.00 80.06 80 ASP A O 1
ATOM 646 N N . PRO A 1 81 ? 9.568 -8.895 -8.968 1.00 81.62 81 PRO A N 1
ATOM 647 C CA . PRO A 1 81 ? 10.310 -8.484 -10.145 1.00 81.62 81 PRO A CA 1
ATOM 648 C C . PRO A 1 81 ? 11.800 -8.343 -9.828 1.00 81.62 81 PRO A C 1
ATOM 650 O O . PRO A 1 81 ? 12.201 -7.973 -8.726 1.00 81.62 81 PRO A O 1
ATOM 653 N N . TRP A 1 82 ? 12.624 -8.556 -10.846 1.00 89.00 82 TRP A N 1
ATOM 654 C CA . TRP A 1 82 ? 14.028 -8.152 -10.811 1.00 89.00 82 TRP A CA 1
ATOM 655 C C . TRP A 1 82 ? 14.138 -6.650 -11.075 1.00 89.00 82 TRP A C 1
ATOM 657 O O . TRP A 1 82 ? 13.203 -6.057 -11.603 1.00 89.00 82 TRP A O 1
ATOM 667 N N . VAL A 1 83 ? 15.264 -6.020 -10.743 1.00 89.62 83 VAL A N 1
ATOM 668 C CA . VAL A 1 83 ? 15.510 -4.598 -11.031 1.00 89.62 83 VAL A CA 1
ATOM 669 C C . VAL A 1 83 ? 16.732 -4.393 -11.907 1.00 89.62 83 VAL A C 1
ATOM 671 O O . VAL A 1 83 ? 17.764 -5.040 -11.717 1.00 89.62 83 VAL A O 1
ATOM 674 N N . SER A 1 84 ? 16.633 -3.441 -12.830 1.00 93.50 84 SER A N 1
ATOM 675 C CA . SER A 1 84 ? 17.774 -2.862 -13.535 1.00 93.50 84 SER A CA 1
ATOM 676 C C . SER A 1 84 ? 17.747 -1.340 -13.459 1.00 93.50 84 SER A C 1
ATOM 678 O O . SER A 1 84 ? 16.687 -0.725 -13.538 1.00 93.50 84 SER A O 1
ATOM 680 N N . TYR A 1 85 ? 18.924 -0.736 -13.342 1.00 93.62 85 TYR A N 1
ATOM 681 C CA . TYR A 1 85 ? 19.109 0.709 -13.294 1.00 93.62 85 TYR A CA 1
ATOM 682 C C . TYR A 1 85 ? 19.693 1.185 -14.614 1.00 93.62 85 TYR A C 1
ATOM 684 O O . TYR A 1 85 ? 20.672 0.619 -15.102 1.00 93.62 85 TYR A O 1
ATOM 692 N N . HIS A 1 86 ? 19.122 2.247 -15.159 1.00 95.00 86 HIS A N 1
ATOM 693 C CA . HIS A 1 86 ? 19.484 2.832 -16.440 1.00 95.00 86 HIS A CA 1
ATOM 694 C C . HIS A 1 86 ? 19.679 4.338 -16.298 1.00 95.00 86 HIS A C 1
ATOM 696 O O . HIS A 1 86 ? 19.021 4.985 -15.484 1.00 95.00 86 HIS A O 1
ATOM 702 N N . LYS A 1 87 ? 20.560 4.916 -17.113 1.00 94.88 87 LYS A N 1
ATOM 703 C CA . LYS A 1 87 ? 20.586 6.366 -17.349 1.00 94.88 87 LYS A CA 1
ATOM 704 C C . LYS A 1 87 ? 19.381 6.759 -18.203 1.00 94.88 87 LYS A C 1
ATOM 706 O O . LYS A 1 87 ? 18.886 5.948 -18.986 1.00 94.88 87 LYS A O 1
ATOM 711 N N . HIS A 1 88 ? 18.981 8.029 -18.175 1.00 92.19 88 HIS A N 1
ATOM 712 C CA . HIS A 1 88 ? 17.976 8.569 -19.101 1.00 92.19 88 HIS A CA 1
ATOM 713 C C . HIS A 1 88 ? 18.365 8.387 -20.586 1.00 92.19 88 HIS A C 1
ATOM 715 O O . HIS A 1 88 ? 17.505 8.395 -21.463 1.00 92.19 88 HIS A O 1
ATOM 721 N N . THR A 1 89 ? 19.654 8.158 -20.869 1.00 92.75 89 THR A N 1
ATOM 722 C CA . THR A 1 89 ? 20.206 7.832 -22.194 1.00 92.75 89 THR A CA 1
ATOM 723 C C . THR A 1 89 ? 20.030 6.368 -22.619 1.00 92.75 89 THR A C 1
ATOM 725 O O . THR A 1 89 ? 20.477 6.013 -23.707 1.00 92.75 89 THR A O 1
ATOM 728 N N . ARG A 1 90 ? 19.371 5.522 -21.809 1.00 88.25 90 ARG A N 1
ATOM 729 C CA . ARG A 1 90 ? 19.177 4.064 -22.017 1.00 88.25 90 ARG A CA 1
ATOM 730 C C . ARG A 1 90 ? 20.391 3.183 -21.749 1.00 88.25 90 ARG A C 1
ATOM 732 O O . ARG A 1 90 ? 20.325 1.973 -21.936 1.00 88.25 90 ARG A O 1
ATOM 739 N N . GLU A 1 91 ? 21.494 3.758 -21.292 1.00 93.38 91 GLU A N 1
ATOM 740 C CA . GLU A 1 91 ? 22.639 2.969 -20.852 1.00 93.38 91 GLU A CA 1
ATOM 741 C C . GLU A 1 91 ? 22.311 2.259 -19.532 1.00 93.38 91 GLU A C 1
ATOM 743 O O . GLU A 1 91 ? 22.036 2.918 -18.523 1.00 93.38 91 GLU A O 1
ATOM 748 N N . ARG A 1 92 ? 22.371 0.922 -19.523 1.00 93.94 92 ARG A N 1
ATOM 749 C CA . ARG A 1 92 ? 22.192 0.124 -18.305 1.00 93.94 92 ARG A CA 1
ATOM 750 C C . ARG A 1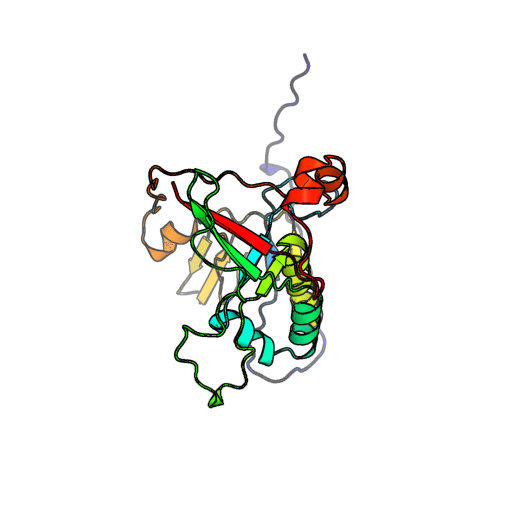 92 ? 23.418 0.251 -17.406 1.00 93.94 92 ARG A C 1
ATOM 752 O O . ARG A 1 92 ? 24.512 -0.149 -17.784 1.00 93.94 92 ARG A O 1
ATOM 759 N N . ILE A 1 93 ? 23.204 0.761 -16.199 1.00 94.31 93 ILE A N 1
ATOM 760 C CA . ILE A 1 93 ? 24.232 0.976 -15.175 1.00 94.31 93 ILE A CA 1
ATOM 761 C C . ILE A 1 93 ? 24.397 -0.276 -14.305 1.00 94.31 93 ILE A C 1
ATOM 763 O O . ILE A 1 93 ? 25.514 -0.644 -13.954 1.00 94.31 93 ILE A O 1
ATOM 767 N N . LEU A 1 94 ? 23.286 -0.922 -13.927 1.00 91.38 94 LEU A N 1
ATOM 768 C CA . LEU A 1 94 ? 23.283 -2.045 -12.982 1.00 91.38 94 LEU A CA 1
ATOM 769 C C . LEU A 1 94 ? 22.116 -3.009 -13.240 1.00 91.38 94 LEU A C 1
ATOM 771 O O . LEU A 1 94 ? 21.041 -2.597 -13.675 1.00 91.38 94 LEU A O 1
ATOM 775 N N . GLY A 1 95 ? 22.312 -4.284 -12.897 1.00 90.62 95 GLY A N 1
ATOM 776 C CA . GLY A 1 95 ? 21.310 -5.345 -13.019 1.00 90.62 95 GLY A CA 1
ATOM 777 C C . GLY A 1 95 ? 21.217 -5.942 -14.434 1.00 90.62 95 GLY A C 1
ATOM 778 O O . GLY A 1 95 ? 22.046 -5.619 -15.290 1.00 90.62 95 GLY A O 1
ATOM 779 N N . PRO A 1 96 ? 20.216 -6.802 -14.707 1.00 92.00 96 PRO A N 1
ATOM 780 C CA . PRO A 1 96 ? 19.126 -7.203 -13.811 1.00 92.00 96 PRO A CA 1
ATOM 781 C C . PRO A 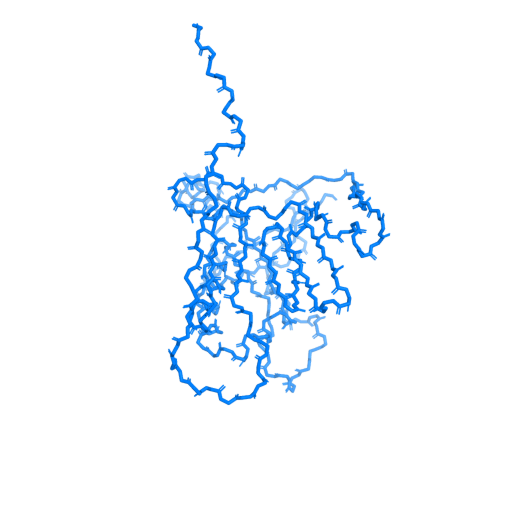1 96 ? 19.609 -7.980 -12.578 1.00 92.00 96 PRO A C 1
ATOM 783 O O . PRO A 1 96 ? 20.461 -8.855 -12.706 1.00 92.00 96 PRO A O 1
ATOM 786 N N . LYS A 1 97 ? 19.062 -7.690 -11.394 1.00 88.00 97 LYS A N 1
ATOM 787 C CA . LYS A 1 97 ? 19.285 -8.483 -10.169 1.00 88.00 97 LYS A CA 1
ATOM 788 C C . LYS A 1 97 ? 18.013 -8.576 -9.313 1.00 88.00 97 LYS A C 1
ATOM 790 O O . LYS A 1 97 ? 17.144 -7.712 -9.464 1.00 88.00 97 LYS A O 1
ATOM 795 N N . PRO A 1 98 ? 17.873 -9.577 -8.423 1.00 83.00 98 PRO A N 1
ATOM 796 C CA . PRO A 1 98 ? 16.794 -9.605 -7.439 1.00 83.00 98 PRO A CA 1
ATOM 797 C C . PRO A 1 98 ? 16.766 -8.330 -6.588 1.00 83.00 98 PRO A C 1
ATOM 799 O O . PRO A 1 98 ? 17.808 -7.750 -6.270 1.00 83.00 98 PRO A O 1
ATOM 802 N N . ILE A 1 99 ? 15.568 -7.884 -6.212 1.00 74.00 99 ILE A N 1
ATOM 803 C CA . ILE A 1 99 ? 15.407 -6.689 -5.384 1.00 74.00 99 ILE A CA 1
ATOM 804 C C . ILE A 1 99 ? 15.622 -7.070 -3.903 1.00 74.00 99 ILE A C 1
ATOM 806 O O . ILE A 1 99 ? 14.712 -7.577 -3.253 1.00 74.00 99 ILE A O 1
ATOM 810 N N . PHE A 1 100 ? 16.833 -6.788 -3.395 1.00 65.50 100 PHE A N 1
ATOM 811 C CA . PHE A 1 100 ? 17.299 -6.893 -1.991 1.00 65.50 100 PHE A CA 1
ATOM 812 C C . PHE A 1 100 ? 17.656 -8.279 -1.416 1.00 65.50 100 PHE A C 1
ATOM 814 O O . PHE A 1 100 ? 17.338 -8.547 -0.261 1.00 65.50 100 PHE A O 1
ATOM 821 N N . THR A 1 101 ? 18.390 -9.129 -2.139 1.00 55.59 101 THR A N 1
ATOM 822 C CA . THR A 1 101 ? 19.051 -10.284 -1.489 1.00 55.59 101 THR A CA 1
ATOM 823 C C . THR A 1 101 ? 20.361 -9.932 -0.774 1.00 55.59 101 THR A C 1
ATOM 825 O O . THR A 1 101 ? 20.711 -10.626 0.173 1.00 55.59 101 THR A O 1
ATOM 828 N N . ASP A 1 102 ? 21.058 -8.857 -1.167 1.00 51.62 102 ASP A N 1
ATOM 829 C CA . ASP A 1 102 ? 22.489 -8.718 -0.829 1.00 51.62 102 ASP A CA 1
ATOM 830 C C . ASP A 1 102 ? 22.821 -7.590 0.180 1.00 51.62 102 ASP A C 1
ATOM 832 O O . ASP A 1 102 ? 23.847 -7.661 0.847 1.00 51.62 102 ASP A O 1
ATOM 836 N N . ASP A 1 103 ? 21.966 -6.565 0.326 1.00 46.66 103 ASP A N 1
ATOM 837 C CA . ASP A 1 103 ? 22.337 -5.285 0.979 1.00 46.66 103 ASP A CA 1
ATOM 838 C C . ASP A 1 103 ? 21.662 -5.028 2.341 1.00 46.66 103 ASP A C 1
ATOM 840 O O . ASP A 1 103 ? 21.819 -3.960 2.937 1.00 46.66 103 ASP A O 1
ATOM 844 N N . LEU A 1 104 ? 20.860 -5.967 2.837 1.00 52.81 104 LEU A N 1
ATOM 845 C CA . LEU A 1 104 ? 20.248 -5.852 4.155 1.00 52.81 104 LEU A CA 1
ATOM 846 C C . LEU A 1 104 ? 21.035 -6.762 5.114 1.00 52.81 104 LEU A C 1
ATOM 848 O O . LEU A 1 104 ? 21.092 -7.973 4.911 1.00 52.81 104 LEU A O 1
ATOM 852 N N . GLU A 1 105 ? 21.639 -6.197 6.165 1.00 48.38 105 GLU A N 1
ATOM 853 C CA . GLU A 1 105 ? 22.097 -6.990 7.314 1.00 48.38 105 GLU A CA 1
ATOM 854 C C . GLU A 1 105 ? 20.849 -7.554 8.008 1.00 48.38 105 GLU A C 1
ATOM 856 O O . GLU A 1 105 ? 20.160 -6.868 8.766 1.00 48.38 105 GLU A O 1
ATOM 861 N N . LEU A 1 106 ? 20.483 -8.782 7.647 1.00 53.38 106 LEU A N 1
ATOM 862 C CA . LEU A 1 106 ? 19.205 -9.387 8.006 1.00 53.38 106 LEU A CA 1
ATOM 863 C C . LEU A 1 106 ? 19.382 -10.443 9.089 1.00 53.38 106 LEU A C 1
ATOM 865 O O . LEU A 1 106 ? 20.258 -11.299 9.025 1.00 53.38 106 LEU A O 1
ATOM 869 N N . ASP A 1 107 ? 18.494 -10.398 10.080 1.00 51.75 107 ASP A N 1
ATOM 870 C CA . ASP A 1 107 ? 18.448 -11.371 11.165 1.00 51.75 107 ASP A CA 1
ATOM 871 C C . ASP A 1 107 ? 17.852 -12.700 10.669 1.00 51.75 107 ASP A C 1
ATOM 873 O O . ASP A 1 107 ? 16.630 -12.856 10.557 1.00 51.75 107 ASP A O 1
ATOM 877 N N . GLU A 1 108 ? 18.719 -13.678 10.388 1.00 54.06 108 GLU A N 1
ATOM 878 C CA . GLU A 1 108 ? 18.345 -15.057 10.042 1.00 54.06 108 GLU A CA 1
ATOM 879 C C . GLU A 1 108 ? 17.429 -15.703 11.099 1.00 54.06 108 GLU A C 1
ATOM 881 O O . GLU A 1 108 ? 16.631 -16.588 10.781 1.00 54.06 108 GLU A O 1
ATOM 886 N N . ARG A 1 109 ? 17.465 -15.230 12.355 1.00 52.38 109 ARG A N 1
ATOM 887 C CA . ARG A 1 109 ? 16.642 -15.762 13.455 1.00 52.38 109 ARG A CA 1
ATOM 888 C C . ARG A 1 109 ? 15.171 -15.378 13.337 1.00 52.38 109 ARG A C 1
ATOM 890 O O . ARG A 1 109 ? 14.336 -15.958 14.030 1.00 52.38 109 ARG A O 1
ATOM 897 N N . ALA A 1 110 ? 14.829 -14.408 12.489 1.00 55.94 110 ALA A N 1
ATOM 898 C CA . ALA A 1 110 ? 13.481 -13.860 12.450 1.00 55.94 110 ALA A CA 1
ATOM 899 C C . ALA A 1 110 ? 12.467 -14.744 11.695 1.00 55.94 110 ALA A C 1
ATOM 901 O O . ALA A 1 110 ? 11.264 -14.546 11.874 1.00 55.94 110 ALA A O 1
ATOM 902 N N . ASN A 1 111 ? 12.920 -15.714 10.882 1.00 60.62 111 ASN A N 1
ATOM 903 C CA . ASN A 1 111 ? 12.068 -16.549 10.014 1.00 60.62 111 ASN A CA 1
ATOM 904 C C . ASN A 1 111 ? 11.045 -15.719 9.198 1.00 60.62 111 ASN A C 1
ATOM 906 O O . ASN A 1 111 ? 9.875 -16.080 9.064 1.00 60.62 111 ASN A O 1
ATOM 910 N N . ILE A 1 112 ? 11.471 -14.546 8.718 1.00 60.72 112 ILE A N 1
ATOM 911 C CA . ILE A 1 112 ? 10.677 -13.638 7.879 1.00 60.72 112 ILE A CA 1
ATOM 912 C C . ILE A 1 112 ? 11.132 -13.839 6.428 1.00 60.72 112 ILE A C 1
ATOM 914 O O . ILE A 1 112 ? 12.338 -13.954 6.205 1.00 60.72 112 ILE A O 1
ATOM 918 N N . PRO A 1 113 ? 10.223 -13.851 5.433 1.00 63.22 113 PRO A N 1
ATOM 919 C CA . PRO A 1 113 ? 10.616 -13.799 4.030 1.00 63.22 113 PRO A CA 1
ATOM 920 C C . PRO A 1 113 ? 11.544 -12.605 3.765 1.00 63.22 113 PRO A C 1
ATOM 922 O O . PRO A 1 113 ? 11.153 -11.448 3.931 1.00 63.22 113 PRO A O 1
ATOM 925 N N . GLN A 1 114 ? 12.782 -12.897 3.367 1.00 67.12 114 GLN A N 1
ATOM 926 C CA . GLN A 1 114 ? 13.855 -11.916 3.175 1.00 67.12 114 GLN A CA 1
ATOM 927 C C . GLN A 1 114 ? 13.782 -11.281 1.781 1.00 67.12 114 GLN A C 1
ATOM 929 O O . GLN A 1 114 ? 14.715 -11.358 0.989 1.00 67.12 114 GLN A O 1
ATOM 934 N N . ARG A 1 115 ? 12.617 -10.723 1.442 1.00 71.75 115 ARG A N 1
ATOM 935 C CA . ARG A 1 115 ? 12.376 -10.063 0.155 1.00 71.75 115 ARG A CA 1
ATOM 936 C C . ARG A 1 115 ? 11.302 -8.990 0.285 1.00 71.75 115 ARG A C 1
ATOM 938 O O . ARG A 1 115 ? 10.536 -8.965 1.250 1.00 71.75 115 ARG A O 1
ATOM 945 N N . ILE A 1 116 ? 11.222 -8.112 -0.708 1.00 79.06 116 ILE A N 1
ATOM 946 C CA . ILE A 1 116 ? 10.104 -7.176 -0.841 1.00 79.06 116 ILE A CA 1
ATOM 947 C C . ILE A 1 116 ? 8.960 -7.822 -1.615 1.00 79.06 116 ILE A C 1
ATOM 949 O O . ILE A 1 116 ? 9.183 -8.653 -2.491 1.00 79.06 116 ILE A O 1
ATOM 953 N N . TYR A 1 117 ? 7.722 -7.468 -1.280 1.00 86.38 117 TYR A N 1
ATOM 954 C CA . TYR A 1 117 ? 6.555 -7.960 -2.007 1.00 86.38 117 TYR A CA 1
ATOM 955 C C . TYR A 1 117 ? 5.923 -6.779 -2.712 1.00 86.38 117 TYR A C 1
ATOM 957 O O . TYR A 1 117 ? 5.528 -5.797 -2.070 1.00 86.38 117 TYR A O 1
ATOM 965 N N . ARG A 1 118 ? 5.816 -6.871 -4.034 1.00 89.56 118 ARG A N 1
ATOM 966 C CA . ARG A 1 118 ? 5.102 -5.880 -4.824 1.00 89.56 118 ARG A CA 1
ATOM 967 C C . ARG A 1 118 ? 3.689 -6.381 -5.071 1.00 89.56 118 ARG A C 1
ATOM 969 O O . ARG A 1 118 ? 3.497 -7.537 -5.413 1.00 89.56 118 ARG A O 1
ATOM 976 N N . HIS A 1 119 ? 2.698 -5.525 -4.903 1.00 91.69 119 HIS A N 1
ATOM 977 C CA . HIS A 1 119 ? 1.299 -5.909 -5.039 1.00 91.69 119 HIS A CA 1
ATOM 978 C C . HIS A 1 119 ? 0.562 -4.930 -5.919 1.00 91.69 119 HIS A C 1
ATOM 980 O O . HIS A 1 119 ? 0.765 -3.724 -5.785 1.00 91.69 119 HIS A O 1
ATOM 986 N N . HIS A 1 120 ? -0.359 -5.434 -6.734 1.00 90.25 120 HIS A N 1
ATOM 987 C CA . HIS A 1 120 ? -1.414 -4.599 -7.277 1.00 90.25 120 HIS A CA 1
ATOM 988 C C . HIS A 1 120 ? -2.313 -4.155 -6.110 1.00 90.25 120 HIS A C 1
ATOM 990 O O . HIS A 1 120 ? -2.916 -4.976 -5.413 1.00 90.25 120 HIS A O 1
ATOM 996 N N . ARG A 1 121 ? -2.352 -2.847 -5.831 1.00 88.88 121 ARG A N 1
ATOM 997 C CA . ARG A 1 121 ? -2.973 -2.292 -4.616 1.00 88.88 121 ARG A CA 1
ATOM 998 C C . ARG A 1 121 ? -4.438 -2.718 -4.414 1.00 88.88 121 ARG A C 1
ATOM 1000 O O . ARG A 1 121 ? -4.789 -3.012 -3.269 1.00 88.88 121 ARG A O 1
ATOM 1007 N N . PRO A 1 122 ? -5.288 -2.787 -5.457 1.00 88.50 122 PRO A N 1
ATOM 1008 C CA . PRO A 1 122 ? -6.649 -3.307 -5.336 1.00 88.50 122 PRO A CA 1
ATOM 1009 C C . PRO A 1 122 ? -6.725 -4.728 -4.765 1.00 88.50 122 PRO A C 1
ATOM 1011 O O . PRO A 1 122 ? -7.524 -4.973 -3.863 1.00 88.50 122 PRO A O 1
ATOM 1014 N N . GLU A 1 123 ? -5.879 -5.645 -5.238 1.00 90.50 123 GLU A N 1
ATOM 1015 C CA . GLU A 1 123 ? -5.860 -7.048 -4.793 1.00 90.50 123 GLU A CA 1
ATOM 1016 C C . GLU A 1 123 ? -5.386 -7.158 -3.345 1.00 90.50 123 GLU A C 1
ATOM 1018 O O . GLU A 1 123 ? -6.024 -7.811 -2.519 1.00 90.50 123 GLU A O 1
ATOM 1023 N N . PHE A 1 124 ? -4.324 -6.427 -2.999 1.00 92.50 124 PHE A N 1
ATOM 1024 C CA . PHE A 1 124 ? -3.818 -6.390 -1.629 1.00 92.50 124 PHE A CA 1
ATOM 1025 C C . PHE A 1 124 ? -4.855 -5.844 -0.641 1.00 92.50 124 PHE A C 1
ATOM 1027 O O . PHE A 1 124 ? -5.059 -6.397 0.438 1.00 92.50 124 PHE A O 1
ATOM 1034 N N . HIS A 1 125 ? -5.575 -4.785 -1.011 1.00 91.00 125 HIS A N 1
ATOM 1035 C CA . HIS A 1 125 ? -6.634 -4.245 -0.163 1.00 91.00 125 HIS A CA 1
ATOM 1036 C C . HIS A 1 125 ? -7.824 -5.212 -0.034 1.00 91.00 125 HIS A C 1
ATOM 1038 O O . HIS A 1 125 ? -8.415 -5.316 1.042 1.00 91.00 125 HIS A O 1
ATOM 1044 N N . GLN A 1 126 ? -8.180 -5.950 -1.091 1.00 90.56 126 GLN A N 1
ATOM 1045 C CA . GLN A 1 126 ? -9.204 -6.999 -1.007 1.00 90.56 126 GLN A CA 1
ATOM 1046 C C . GLN A 1 126 ? -8.799 -8.124 -0.053 1.00 90.56 126 GLN A C 1
ATOM 1048 O O . GLN A 1 126 ? -9.636 -8.567 0.734 1.00 90.56 126 GLN A O 1
ATOM 1053 N N . LEU A 1 127 ? -7.527 -8.532 -0.062 1.00 93.25 127 LEU A N 1
ATOM 1054 C CA . LEU A 1 127 ? -6.985 -9.497 0.894 1.00 93.25 127 LEU A CA 1
ATOM 1055 C C . LEU A 1 127 ? -7.170 -9.015 2.341 1.00 93.25 127 LEU A C 1
ATOM 1057 O O . LEU A 1 127 ? -7.673 -9.762 3.182 1.00 93.25 127 LEU A O 1
ATOM 1061 N N . LEU A 1 128 ? -6.838 -7.752 2.629 1.00 92.69 128 LEU A N 1
ATOM 1062 C CA . LEU A 1 128 ? -7.011 -7.178 3.968 1.00 92.69 128 LEU A CA 1
ATOM 1063 C C . LEU A 1 128 ? -8.487 -7.112 4.386 1.00 92.69 128 LEU A C 1
ATOM 1065 O O . LEU A 1 128 ? -8.822 -7.491 5.507 1.00 92.69 128 LEU A O 1
ATOM 1069 N N . LEU A 1 129 ? -9.385 -6.695 3.485 1.00 90.62 129 LEU A N 1
ATOM 1070 C CA . LEU A 1 129 ? -10.830 -6.679 3.745 1.00 90.62 129 LEU A CA 1
ATOM 1071 C C . LEU A 1 129 ? -11.385 -8.084 4.000 1.00 90.62 129 LEU A C 1
ATOM 1073 O O . LEU A 1 129 ? -12.199 -8.277 4.903 1.00 90.62 129 LEU A O 1
ATOM 1077 N N . ALA A 1 130 ? -10.956 -9.071 3.212 1.00 90.25 130 ALA A N 1
ATOM 1078 C CA . ALA A 1 130 ? -11.357 -10.457 3.401 1.00 90.25 130 ALA A CA 1
ATOM 1079 C C . ALA A 1 130 ? -10.892 -10.971 4.768 1.00 90.25 130 ALA A C 1
ATOM 1081 O O . ALA A 1 130 ? -11.659 -11.637 5.464 1.00 90.25 130 ALA A O 1
ATOM 1082 N N . GLN A 1 131 ? -9.672 -10.622 5.183 1.00 91.19 131 GLN A N 1
ATOM 1083 C CA . GLN A 1 131 ? -9.162 -10.974 6.503 1.00 91.19 131 GLN A CA 1
ATOM 1084 C C . GLN A 1 131 ? -9.935 -10.280 7.634 1.00 91.19 131 GLN A C 1
ATOM 1086 O O . GLN A 1 131 ? -10.278 -10.948 8.606 1.00 91.19 131 GLN A O 1
ATOM 1091 N N . ALA A 1 132 ? -10.272 -8.993 7.496 1.00 90.38 132 ALA A N 1
ATOM 1092 C CA . ALA A 1 132 ? -11.086 -8.260 8.470 1.00 90.38 132 ALA A CA 1
ATOM 1093 C C . ALA A 1 132 ? -12.468 -8.912 8.667 1.00 90.38 132 ALA A C 1
ATOM 1095 O O . ALA A 1 132 ? -12.871 -9.192 9.795 1.00 90.38 132 ALA A O 1
ATOM 1096 N N . ARG A 1 133 ? -13.148 -9.266 7.568 1.00 88.19 133 ARG A N 1
ATOM 1097 C CA . ARG A 1 133 ? -14.441 -9.972 7.616 1.00 88.19 133 ARG A CA 1
ATOM 1098 C C . ARG A 1 133 ? -14.334 -11.340 8.290 1.00 88.19 133 ARG A C 1
ATOM 1100 O O . ARG A 1 133 ? -15.189 -11.691 9.094 1.00 88.19 133 ARG A O 1
ATOM 1107 N N . LYS A 1 134 ? -13.273 -12.107 8.002 1.00 88.81 134 LYS A N 1
ATOM 1108 C CA . LYS A 1 134 ? -13.032 -13.430 8.616 1.00 88.81 134 LYS A CA 1
ATOM 1109 C C . LYS A 1 134 ? -12.896 -13.356 10.143 1.00 88.81 134 LYS A C 1
ATOM 1111 O O . LYS A 1 134 ? -13.206 -14.337 10.809 1.00 88.81 134 LYS A O 1
ATOM 1116 N N . VAL A 1 135 ? -12.435 -12.229 10.691 1.00 88.69 135 VAL A N 1
ATOM 1117 C CA . VAL A 1 135 ? -12.305 -12.021 12.145 1.00 88.69 135 VAL A CA 1
ATOM 1118 C C . VAL A 1 135 ? -13.496 -11.274 12.760 1.00 88.69 135 VAL A C 1
ATOM 1120 O O . VAL A 1 135 ? -13.419 -10.861 13.913 1.00 88.69 135 VAL A O 1
ATOM 1123 N N . GLY A 1 136 ? -14.596 -11.121 12.012 1.00 87.06 136 GLY A N 1
ATOM 1124 C CA . GLY A 1 136 ? -15.842 -10.529 12.503 1.00 87.06 136 GLY A CA 1
ATOM 1125 C C . GLY A 1 136 ? -15.862 -9.000 12.533 1.00 87.06 136 GLY A C 1
ATOM 1126 O O . GLY A 1 136 ? -16.692 -8.432 13.233 1.00 87.06 136 GLY A O 1
ATOM 1127 N N . ILE A 1 137 ? -14.961 -8.328 11.808 1.00 88.69 137 ILE A N 1
ATOM 1128 C CA . ILE A 1 137 ? -14.987 -6.865 11.684 1.00 88.69 137 ILE A CA 1
ATOM 1129 C C . ILE A 1 137 ? -15.933 -6.479 10.547 1.00 88.69 137 ILE A C 1
ATOM 1131 O O . ILE A 1 137 ? -15.728 -6.872 9.392 1.00 88.69 137 ILE A O 1
ATOM 1135 N N . GLU A 1 138 ? -16.939 -5.669 10.866 1.00 83.94 138 GLU A N 1
ATOM 1136 C CA . GLU A 1 138 ? -17.857 -5.102 9.883 1.00 83.94 138 GLU A CA 1
ATOM 1137 C C . GLU A 1 138 ? -17.284 -3.817 9.273 1.00 83.94 138 GLU A C 1
ATOM 1139 O O . GLU A 1 138 ? -16.671 -2.987 9.953 1.00 83.94 138 GLU A O 1
ATOM 1144 N N . VAL A 1 139 ? -17.467 -3.662 7.959 1.00 84.69 139 VAL A N 1
ATOM 1145 C CA . VAL A 1 139 ? -17.008 -2.489 7.207 1.00 84.69 139 VAL A CA 1
ATOM 1146 C C . VAL A 1 139 ? -18.216 -1.789 6.609 1.00 84.69 139 VAL A C 1
ATOM 1148 O O . VAL A 1 139 ? -18.899 -2.346 5.747 1.00 84.69 139 VAL A O 1
ATOM 1151 N N . GLU A 1 140 ? -18.444 -0.553 7.039 1.00 83.12 140 GLU A N 1
ATOM 1152 C CA . GLU A 1 140 ? -19.486 0.310 6.497 1.00 83.12 140 GLU A CA 1
ATOM 1153 C C . GLU A 1 140 ? -18.888 1.240 5.442 1.00 83.12 140 GLU A C 1
ATOM 1155 O O . GLU A 1 140 ? -17.996 2.052 5.707 1.00 83.12 140 GLU A O 1
ATOM 1160 N N . TYR A 1 141 ? -19.386 1.109 4.216 1.00 81.88 141 TYR A N 1
ATOM 1161 C CA . TYR A 1 141 ? -18.927 1.892 3.075 1.00 81.88 141 TYR A CA 1
ATOM 1162 C C . TYR A 1 141 ? -19.740 3.177 2.908 1.00 81.88 141 TYR A C 1
ATOM 1164 O O . TYR A 1 141 ? -20.904 3.264 3.299 1.00 81.88 141 TYR A O 1
ATOM 1172 N N . GLY A 1 142 ? -19.126 4.182 2.279 1.00 78.88 142 GLY A N 1
ATOM 1173 C CA . GLY A 1 142 ? -19.786 5.457 1.977 1.00 78.88 142 GLY A CA 1
ATOM 1174 C C . GLY A 1 142 ? -19.969 6.361 3.198 1.00 78.88 142 GLY A C 1
ATOM 1175 O O . GLY A 1 142 ? -20.569 7.426 3.082 1.00 78.88 142 GLY A O 1
ATOM 1176 N N . GLN A 1 143 ? -19.420 5.968 4.348 1.00 81.00 143 GLN A N 1
ATOM 1177 C CA . GLN A 1 143 ? -19.436 6.757 5.570 1.00 81.00 143 GLN A CA 1
ATOM 1178 C C . GLN A 1 143 ? -18.183 7.625 5.625 1.00 81.00 143 GLN A C 1
ATOM 1180 O O . GLN A 1 143 ? -17.065 7.123 5.749 1.00 81.00 143 GLN A O 1
ATOM 1185 N N . ARG A 1 144 ? -18.363 8.944 5.510 1.00 80.56 144 ARG A N 1
ATOM 1186 C CA . ARG A 1 144 ? -17.285 9.914 5.712 1.00 80.56 144 ARG A CA 1
ATOM 1187 C C . ARG A 1 144 ? -17.349 10.457 7.130 1.00 80.56 144 ARG A C 1
ATOM 1189 O O . ARG A 1 144 ? -18.293 11.164 7.470 1.00 80.56 144 ARG A O 1
ATOM 1196 N N . VAL A 1 145 ? -16.315 10.191 7.921 1.00 82.94 145 VAL A N 1
ATOM 1197 C CA . VAL A 1 145 ? -16.119 10.887 9.196 1.00 82.94 145 VAL A CA 1
ATOM 1198 C C . VAL A 1 145 ? -15.656 12.310 8.892 1.00 82.94 145 VAL A C 1
ATOM 1200 O O . VAL A 1 145 ? -14.653 12.510 8.207 1.00 82.94 145 VAL A O 1
ATOM 1203 N N . ILE A 1 146 ? -16.433 13.299 9.330 1.00 82.56 146 ILE A N 1
ATOM 1204 C CA . ILE A 1 146 ? -16.161 14.727 9.088 1.00 82.56 146 ILE A CA 1
ATOM 1205 C C . ILE A 1 146 ? -15.621 15.445 10.326 1.00 82.56 146 ILE A C 1
ATOM 1207 O O . ILE A 1 146 ? -14.999 16.495 10.194 1.00 82.56 146 ILE A O 1
ATOM 1211 N N . GLU A 1 147 ? -15.837 14.863 11.501 1.00 83.94 147 GLU A N 1
ATOM 1212 C CA . GLU A 1 147 ? -15.465 15.405 12.800 1.00 83.94 147 GLU A CA 1
ATOM 1213 C C . GLU A 1 147 ? -15.189 14.245 13.755 1.00 83.94 147 GLU A C 1
ATOM 1215 O O . GLU A 1 147 ? -15.851 13.204 13.675 1.00 83.94 147 GLU A O 1
ATOM 1220 N N . TYR A 1 148 ? -14.211 14.450 14.632 1.00 87.75 148 TYR A N 1
ATOM 1221 C CA . TYR A 1 148 ? -13.867 13.548 15.718 1.00 87.75 148 TYR A CA 1
ATOM 1222 C C . TYR A 1 148 ? -14.101 14.268 17.047 1.00 87.75 148 TYR A C 1
ATOM 1224 O O . TYR A 1 148 ? -13.905 15.480 17.127 1.00 87.75 148 TYR A O 1
ATOM 1232 N N . LEU A 1 149 ? -14.455 13.522 18.090 1.00 86.44 149 LEU A N 1
ATOM 1233 C CA . LEU A 1 149 ? -14.654 14.047 19.443 1.00 86.44 149 LEU A CA 1
ATOM 1234 C C . LEU A 1 149 ? -14.072 13.104 20.497 1.00 86.44 149 LEU A C 1
ATOM 1236 O O . LEU A 1 149 ? -14.014 11.894 20.279 1.00 86.44 149 LEU A O 1
ATOM 1240 N N . GLU A 1 150 ? -13.676 13.660 21.640 1.00 86.81 150 GLU A N 1
ATOM 1241 C CA . GLU A 1 150 ? -13.260 12.918 22.831 1.00 86.81 150 GLU A CA 1
ATOM 1242 C C . GLU A 1 150 ? -13.934 13.532 24.064 1.00 86.81 150 GLU A C 1
ATOM 1244 O O . GLU A 1 150 ? -13.808 14.726 24.331 1.00 86.81 150 GLU A O 1
ATOM 1249 N N . ASP A 1 151 ? -14.662 12.708 24.810 1.00 84.81 151 ASP A N 1
ATOM 1250 C CA . ASP A 1 151 ? -15.226 13.030 26.113 1.00 84.81 151 ASP A CA 1
ATOM 1251 C C . ASP A 1 151 ? -14.496 12.200 27.174 1.00 84.81 151 ASP A C 1
ATOM 1253 O O . ASP A 1 151 ? -14.790 11.022 27.406 1.00 84.81 151 ASP A O 1
ATOM 1257 N N . ALA A 1 152 ? -13.527 12.833 27.834 1.00 81.31 152 ALA A N 1
ATOM 1258 C CA . ALA A 1 152 ? -12.738 12.204 28.886 1.00 81.31 152 ALA A CA 1
ATOM 1259 C C . ALA A 1 152 ? -13.575 11.851 30.130 1.00 81.31 152 ALA A C 1
ATOM 1261 O O . ALA A 1 152 ? -13.259 10.879 30.819 1.00 81.31 152 ALA A O 1
ATOM 1262 N N . ALA A 1 153 ? -14.644 12.604 30.417 1.00 77.88 153 ALA A N 1
ATOM 1263 C CA . ALA A 1 153 ? -15.502 12.362 31.574 1.00 77.88 153 ALA A CA 1
ATOM 1264 C C . ALA A 1 153 ? -16.407 11.145 31.341 1.00 77.88 153 ALA A C 1
ATOM 1266 O O . ALA A 1 153 ? -16.535 10.292 32.221 1.00 77.88 153 ALA A O 1
ATOM 1267 N N . ALA A 1 154 ? -16.972 11.024 30.137 1.00 74.25 154 ALA A N 1
ATOM 1268 C CA . ALA A 1 154 ? -17.742 9.854 29.720 1.00 74.25 154 ALA A CA 1
ATOM 1269 C C . ALA A 1 154 ? -16.862 8.668 29.279 1.00 74.25 154 ALA A C 1
ATOM 1271 O O . ALA A 1 154 ? -17.368 7.555 29.127 1.00 74.25 154 ALA A O 1
ATOM 1272 N N . ARG A 1 155 ? -15.551 8.888 29.092 1.00 77.00 155 ARG A N 1
ATOM 1273 C CA . ARG A 1 155 ? -14.584 7.933 28.518 1.00 77.00 155 ARG A CA 1
ATOM 1274 C C . ARG A 1 155 ? -15.033 7.430 27.142 1.00 77.00 155 ARG A C 1
ATOM 1276 O O . ARG A 1 155 ? -14.983 6.230 26.867 1.00 77.00 155 ARG A O 1
ATOM 1283 N N . LYS A 1 156 ? -15.505 8.352 26.301 1.00 74.38 156 LYS A N 1
ATOM 1284 C CA . LYS A 1 156 ? -15.995 8.077 24.948 1.00 74.38 156 LYS A CA 1
ATOM 1285 C C . LYS A 1 156 ? -15.231 8.889 23.919 1.00 74.38 156 LYS A C 1
ATOM 1287 O O . LYS A 1 156 ? -14.863 10.029 24.161 1.00 74.38 156 LYS A O 1
ATOM 1292 N N . ALA A 1 157 ? -15.034 8.301 22.753 1.00 74.38 157 ALA A N 1
ATOM 1293 C CA . ALA A 1 157 ? -14.568 8.979 21.560 1.00 74.38 157 ALA A CA 1
ATOM 1294 C C . ALA A 1 157 ? -15.596 8.780 20.448 1.00 74.38 157 ALA A C 1
ATO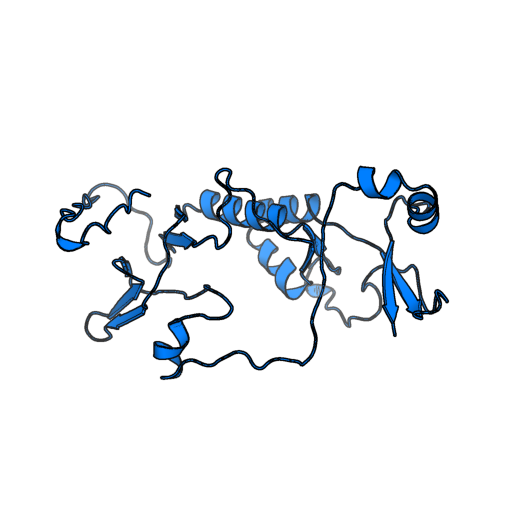M 1296 O O . ALA A 1 157 ? -16.310 7.776 20.422 1.00 74.38 157 ALA A O 1
ATOM 1297 N N . GLY A 1 158 ? -15.676 9.726 19.521 1.00 75.50 158 GLY A N 1
ATOM 1298 C CA . GLY A 1 158 ? -16.642 9.667 18.438 1.00 75.50 158 GLY A CA 1
ATOM 1299 C C . GLY A 1 158 ? -16.085 10.127 17.106 1.00 75.50 158 GLY A C 1
ATOM 1300 O O . GLY A 1 158 ? -15.079 10.830 17.026 1.00 75.50 158 GLY A O 1
ATOM 1301 N N . GLY A 1 159 ? -16.767 9.689 16.055 1.00 69.69 159 GLY A N 1
ATOM 1302 C CA . GLY A 1 159 ? -16.526 10.080 14.674 1.00 69.69 159 GLY A CA 1
ATOM 1303 C C . GLY A 1 159 ? -17.865 10.182 13.953 1.00 69.69 159 GLY A C 1
ATOM 1304 O O . GLY A 1 159 ? -18.543 9.174 13.745 1.00 69.69 159 GLY A O 1
ATOM 1305 N N . GLY A 1 160 ? -18.291 11.394 13.599 1.00 68.62 160 GLY A N 1
ATOM 1306 C CA . GLY A 1 160 ? -19.658 11.625 13.123 1.00 68.62 160 GLY A CA 1
ATOM 1307 C C . GLY A 1 160 ? -20.708 11.384 14.221 1.00 68.62 160 GLY A C 1
ATOM 1308 O O . GLY A 1 160 ? -20.698 12.073 15.232 1.00 68.62 160 GLY A O 1
ATOM 1309 N N . LYS A 1 161 ? -21.638 10.436 14.016 1.00 69.75 161 LYS A N 1
ATOM 1310 C CA . LYS A 1 161 ? -22.723 10.103 14.974 1.00 69.75 161 LYS A CA 1
ATOM 1311 C C . LYS A 1 161 ? -22.452 8.853 15.824 1.00 69.75 161 LYS A C 1
ATOM 1313 O O . LYS A 1 161 ? -23.348 8.403 16.534 1.00 69.75 161 LYS A O 1
ATOM 1318 N N . LEU A 1 162 ? -21.274 8.247 15.691 1.00 79.50 162 LEU A N 1
ATOM 1319 C CA . LEU A 1 162 ? -20.917 7.025 16.407 1.00 79.50 162 LEU A CA 1
ATOM 1320 C C . LEU A 1 162 ? -20.064 7.351 17.629 1.00 79.50 162 LEU A C 1
ATOM 1322 O O . LEU A 1 162 ? -19.157 8.176 17.537 1.00 79.50 162 LEU A O 1
ATOM 1326 N N . GLU A 1 163 ? -20.326 6.644 18.725 1.00 83.69 163 GLU A N 1
ATOM 1327 C CA . GLU A 1 163 ? -19.546 6.682 19.962 1.00 83.69 163 GLU A CA 1
ATOM 1328 C C . GLU A 1 163 ? -18.896 5.317 20.216 1.00 83.69 163 GLU A C 1
ATOM 1330 O O . GLU A 1 163 ? -19.508 4.266 20.012 1.00 83.69 163 GLU A O 1
ATOM 1335 N N . ALA A 1 164 ? -17.652 5.329 20.685 1.00 86.44 164 ALA A N 1
ATOM 1336 C CA . ALA A 1 164 ? -16.862 4.150 21.011 1.00 86.44 164 ALA A CA 1
ATOM 1337 C C . ALA A 1 164 ? -15.930 4.433 22.197 1.00 86.44 164 ALA A C 1
ATOM 1339 O O . ALA A 1 164 ? -15.740 5.578 22.596 1.00 86.44 164 ALA A O 1
ATOM 1340 N N . ASP A 1 165 ? -15.323 3.388 22.759 1.00 85.94 165 ASP A N 1
ATOM 1341 C CA . ASP A 1 165 ? -14.307 3.548 23.811 1.00 85.94 165 ASP A CA 1
ATOM 1342 C C . ASP A 1 165 ? -12.950 4.006 23.236 1.00 85.94 165 ASP A C 1
ATOM 1344 O O . ASP A 1 165 ? -12.137 4.595 23.941 1.00 85.94 165 ASP A O 1
ATOM 1348 N N . LEU A 1 166 ? -12.703 3.734 21.947 1.00 85.19 166 LEU A N 1
ATOM 1349 C CA . LEU A 1 166 ? -11.518 4.157 21.203 1.00 85.19 166 LEU A CA 1
ATOM 1350 C C . LEU A 1 166 ? -11.881 4.377 19.733 1.00 85.19 166 LEU A C 1
ATOM 1352 O O . LEU A 1 166 ? -12.549 3.542 19.121 1.00 85.19 166 LEU A O 1
ATOM 1356 N N . VAL A 1 167 ? -11.365 5.458 19.151 1.00 86.94 167 VAL A N 1
ATOM 1357 C CA . VAL A 1 167 ? -11.424 5.721 17.710 1.00 86.94 167 VAL A CA 1
ATOM 1358 C C . VAL A 1 167 ? -10.004 5.751 17.155 1.00 86.94 167 VAL A C 1
ATOM 1360 O O . VAL A 1 167 ? -9.147 6.474 17.655 1.00 86.94 167 VAL A O 1
ATOM 1363 N N . VAL A 1 168 ? -9.751 4.965 16.106 1.00 88.75 168 VAL A N 1
ATOM 1364 C CA . VAL A 1 168 ? -8.479 4.976 15.372 1.00 88.75 168 VAL A CA 1
ATOM 1365 C C . VAL A 1 168 ? -8.680 5.740 14.068 1.00 88.75 168 VAL A C 1
ATOM 1367 O O . VAL A 1 168 ? -9.302 5.232 13.135 1.00 88.75 168 VAL A O 1
ATOM 1370 N N . ALA A 1 169 ? -8.149 6.960 13.995 1.00 88.12 169 ALA A N 1
ATOM 1371 C CA . ALA A 1 169 ? -8.154 7.745 12.766 1.00 88.12 169 ALA A CA 1
ATOM 1372 C C . ALA A 1 169 ? -7.077 7.221 11.796 1.00 88.12 169 ALA A C 1
ATOM 1374 O O . ALA A 1 169 ? -5.882 7.431 11.995 1.00 88.12 169 ALA A O 1
ATOM 1375 N N . ALA A 1 170 ? -7.511 6.512 10.751 1.00 88.75 170 ALA A N 1
ATOM 1376 C CA . ALA A 1 170 ? -6.667 5.986 9.670 1.00 88.75 170 ALA A CA 1
ATOM 1377 C C . ALA A 1 170 ? -7.112 6.525 8.292 1.00 88.75 170 ALA A C 1
ATOM 1379 O O . ALA A 1 170 ? -7.124 5.811 7.290 1.00 88.75 170 ALA A O 1
ATOM 1380 N N . ASP A 1 171 ? -7.516 7.794 8.255 1.00 84.19 171 ASP A N 1
ATOM 1381 C CA . ASP A 1 171 ? -8.136 8.501 7.124 1.00 84.19 171 ASP A CA 1
ATOM 1382 C C . ASP A 1 171 ? -7.135 9.176 6.163 1.00 84.19 171 ASP A C 1
ATOM 1384 O O . ASP A 1 171 ? -7.535 9.755 5.153 1.00 84.19 171 ASP A O 1
ATOM 1388 N N . GLY A 1 172 ? -5.831 9.028 6.411 1.00 84.75 172 GLY A N 1
ATOM 1389 C CA . GLY A 1 172 ? -4.769 9.373 5.463 1.00 84.75 172 GLY A CA 1
ATOM 1390 C C . GLY A 1 172 ? -4.469 10.871 5.342 1.00 84.75 172 GLY A C 1
ATOM 1391 O O . GLY A 1 172 ? -4.692 11.661 6.258 1.00 84.75 172 GLY A O 1
ATOM 1392 N N . ALA A 1 173 ? -3.882 11.265 4.208 1.00 82.88 173 ALA A N 1
ATOM 1393 C CA . ALA A 1 173 ? -3.505 12.655 3.960 1.00 82.88 173 ALA A CA 1
ATOM 1394 C C . ALA A 1 173 ? -4.742 13.568 3.948 1.00 82.88 173 ALA A C 1
ATOM 1396 O O . ALA A 1 173 ? -5.745 13.259 3.307 1.00 82.88 173 ALA A O 1
ATOM 1397 N N . GLY A 1 174 ? -4.656 14.706 4.641 1.00 79.81 174 GLY A N 1
ATOM 1398 C CA . GLY A 1 174 ? -5.801 15.601 4.837 1.00 79.81 174 GLY A CA 1
ATOM 1399 C C . GLY A 1 174 ? -6.768 15.149 5.938 1.00 79.81 174 GLY A C 1
ATOM 1400 O O . GLY A 1 174 ? -7.914 15.607 5.954 1.00 79.81 174 GLY A O 1
ATOM 1401 N N . THR A 1 175 ? -6.321 14.265 6.841 1.00 86.25 175 THR A N 1
ATOM 1402 C CA . THR A 1 175 ? -7.055 13.873 8.052 1.00 86.25 175 THR A CA 1
ATOM 1403 C C . THR A 1 175 ? -7.588 15.078 8.827 1.00 86.25 175 THR A C 1
ATOM 1405 O O . THR A 1 175 ? -6.939 16.121 8.936 1.00 86.25 175 THR A O 1
ATOM 1408 N N . LYS A 1 176 ? -8.783 14.921 9.404 1.00 83.31 176 LYS A N 1
ATOM 1409 C CA . LYS A 1 176 ? -9.381 15.916 10.310 1.00 83.31 176 LYS A CA 1
ATOM 1410 C C . LYS A 1 176 ? -9.044 15.675 11.779 1.00 83.31 176 LYS A C 1
ATOM 1412 O O . LYS A 1 176 ? -9.311 16.538 12.609 1.00 83.31 176 LYS A O 1
ATOM 1417 N N . SER A 1 177 ? -8.389 14.558 12.091 1.00 86.88 177 SER A N 1
ATOM 1418 C CA . SER A 1 177 ? -7.976 14.216 13.457 1.00 86.88 177 SER A CA 1
ATOM 1419 C C . SER A 1 177 ? -6.852 15.108 14.010 1.00 86.88 177 SER A C 1
ATOM 1421 O O . SER A 1 177 ? -6.654 15.161 15.225 1.00 86.88 177 SER A O 1
ATOM 1423 N N . TYR A 1 178 ? -6.141 15.856 13.155 1.00 88.62 178 TYR A N 1
ATOM 1424 C CA . TYR A 1 178 ? -5.093 16.788 13.594 1.00 88.62 178 TYR A CA 1
ATOM 1425 C C . TYR A 1 178 ? -5.609 17.871 14.534 1.00 88.62 178 TYR A C 1
ATOM 1427 O O . TYR A 1 178 ? -4.904 18.241 15.463 1.00 88.62 178 TYR A O 1
ATOM 1435 N N . ILE A 1 179 ? -6.853 18.320 14.360 1.00 86.00 179 ILE A N 1
ATOM 1436 C CA . ILE A 1 179 ? -7.433 19.344 15.236 1.00 86.00 179 ILE A CA 1
ATOM 1437 C C . ILE A 1 179 ? -7.497 18.840 16.685 1.00 86.00 179 ILE A C 1
ATOM 1439 O O . ILE A 1 179 ? -7.194 19.595 17.601 1.00 86.00 179 ILE A O 1
ATOM 1443 N N . LEU A 1 180 ? -7.818 17.559 16.899 1.00 85.56 180 LEU A N 1
ATOM 1444 C CA . LEU A 1 180 ? -7.855 16.977 18.242 1.00 85.56 180 LEU A CA 1
ATOM 1445 C C . LEU A 1 180 ? -6.467 16.693 18.818 1.00 85.56 180 LEU A C 1
ATOM 1447 O O . LEU A 1 180 ? -6.262 16.837 20.017 1.00 85.56 180 LEU A O 1
ATOM 1451 N N . THR A 1 181 ? -5.521 16.257 17.985 1.00 85.31 181 THR A N 1
ATOM 1452 C CA . THR A 1 181 ? -4.207 15.791 18.466 1.00 85.31 181 THR A CA 1
ATOM 1453 C C . THR A 1 181 ? -3.160 16.900 18.544 1.00 85.31 181 THR A C 1
ATOM 1455 O O . THR A 1 181 ? -2.350 16.913 19.465 1.00 85.31 181 THR A O 1
ATOM 1458 N N . MET A 1 182 ? -3.181 17.840 17.599 1.00 86.69 182 MET A N 1
ATOM 1459 C CA . MET A 1 182 ? -2.198 18.918 17.448 1.00 86.69 182 MET A CA 1
ATOM 1460 C C . MET A 1 182 ? -2.802 20.310 17.686 1.00 86.69 182 MET A C 1
ATOM 1462 O O . MET A 1 182 ? -2.066 21.291 17.711 1.00 86.69 182 MET A O 1
ATOM 1466 N N . GLY A 1 183 ? -4.128 20.425 17.836 1.00 88.12 183 GLY A N 1
ATOM 1467 C CA . GLY A 1 183 ? -4.833 21.702 18.016 1.00 88.12 183 GLY A CA 1
ATOM 1468 C C . GLY A 1 183 ? -5.031 22.513 16.729 1.00 88.12 183 GLY A C 1
ATOM 1469 O O . GLY A 1 183 ? -5.806 23.466 16.714 1.00 88.12 183 GLY A O 1
ATOM 1470 N N . GLU A 1 184 ? -4.375 22.129 15.634 1.00 87.06 184 GLU A N 1
ATOM 1471 C CA . GLU A 1 184 ? -4.450 22.807 14.342 1.00 87.06 184 GLU A CA 1
ATOM 1472 C C . GLU A 1 184 ? -4.395 21.818 13.173 1.00 87.06 184 GLU A C 1
ATOM 1474 O O . GLU A 1 184 ? -3.952 20.675 13.307 1.00 87.06 184 GLU A O 1
ATOM 1479 N N . GLN A 1 185 ? -4.847 22.258 11.997 1.00 84.94 185 GLN A N 1
ATOM 1480 C CA . GLN A 1 185 ? -4.673 21.478 10.777 1.00 84.94 185 GLN A CA 1
ATOM 1481 C C . GLN A 1 185 ? -3.233 21.635 10.275 1.00 84.94 185 GLN A C 1
ATOM 1483 O O . GLN A 1 185 ? -2.807 22.729 9.918 1.00 84.94 185 GLN A O 1
ATOM 1488 N N . VAL A 1 186 ? -2.505 20.521 10.190 1.00 84.44 186 VAL A N 1
ATOM 1489 C CA . VAL A 1 186 ? -1.171 20.489 9.585 1.00 84.44 186 VAL A CA 1
ATOM 1490 C C . VAL A 1 186 ? -1.293 20.165 8.100 1.00 84.44 186 VAL A C 1
ATOM 1492 O O . VAL A 1 186 ? -1.553 19.022 7.714 1.00 84.44 186 VAL A O 1
ATOM 1495 N N . ASP A 1 187 ? -1.099 21.175 7.258 1.00 84.38 187 ASP A N 1
ATOM 1496 C CA . ASP A 1 187 ? -1.130 20.999 5.809 1.00 84.38 187 ASP A CA 1
ATOM 1497 C C . ASP A 1 187 ? 0.147 20.334 5.280 1.00 84.38 187 ASP A C 1
ATOM 1499 O O . ASP A 1 187 ? 1.265 20.559 5.758 1.00 84.38 187 ASP A O 1
ATOM 1503 N N . ALA A 1 188 ? -0.019 19.508 4.245 1.00 85.69 188 ALA A N 1
ATOM 1504 C CA . ALA A 1 188 ? 1.105 18.890 3.561 1.00 85.69 188 ALA A CA 1
ATOM 1505 C C . ALA A 1 188 ? 1.948 19.960 2.852 1.00 85.69 188 ALA A C 1
ATOM 1507 O O . ALA A 1 188 ? 1.439 20.756 2.062 1.00 85.69 188 ALA A O 1
ATOM 1508 N N . LYS A 1 189 ? 3.261 19.945 3.091 1.00 89.56 189 LYS A N 1
ATOM 1509 C CA . LYS A 1 189 ? 4.203 20.795 2.357 1.00 89.56 189 LYS A CA 1
ATOM 1510 C C . LYS A 1 189 ? 4.499 20.165 1.001 1.00 89.56 189 LYS A C 1
ATOM 1512 O O . LYS A 1 189 ? 4.894 19.002 0.927 1.00 89.56 189 LYS A O 1
ATOM 1517 N N . GLY A 1 190 ? 4.318 20.935 -0.069 1.00 90.62 190 GLY A N 1
ATOM 1518 C CA . GLY A 1 190 ? 4.670 20.495 -1.416 1.00 90.62 190 GLY A CA 1
ATOM 1519 C C . GLY A 1 190 ? 6.168 20.208 -1.522 1.00 90.62 190 GLY A C 1
ATOM 1520 O O . GLY A 1 190 ? 6.986 21.025 -1.110 1.00 90.62 190 GLY A O 1
ATOM 1521 N N . SER A 1 191 ? 6.531 19.059 -2.092 1.00 93.88 191 SER A N 1
ATOM 1522 C CA . SER A 1 191 ? 7.935 18.684 -2.306 1.00 93.88 191 SER A CA 1
ATOM 1523 C C . SER A 1 191 ? 8.581 19.402 -3.496 1.00 93.88 191 SER A C 1
ATOM 1525 O O . SER A 1 191 ? 9.797 19.357 -3.643 1.00 93.88 191 SER A O 1
ATOM 1527 N N . GLY A 1 192 ? 7.778 20.023 -4.366 1.00 96.25 192 GLY A N 1
ATOM 1528 C CA . GLY A 1 192 ? 8.222 20.532 -5.668 1.00 96.25 192 GLY A CA 1
ATOM 1529 C C . GLY A 1 192 ? 8.284 19.465 -6.769 1.00 96.25 192 GLY A C 1
ATOM 1530 O O . GLY A 1 192 ? 8.642 19.788 -7.896 1.00 96.25 192 GLY A O 1
ATOM 1531 N N . TYR A 1 193 ? 7.900 18.218 -6.473 1.00 94.31 193 TYR A N 1
ATOM 1532 C CA . TYR A 1 193 ? 7.903 17.100 -7.421 1.00 94.31 193 TYR A CA 1
ATOM 1533 C C . TYR A 1 193 ? 6.503 16.507 -7.592 1.00 94.31 193 TYR A C 1
ATOM 1535 O O . TYR A 1 193 ? 5.685 16.527 -6.671 1.00 94.31 193 TYR A O 1
ATOM 1543 N N . ALA A 1 194 ? 6.251 15.923 -8.763 1.00 93.50 194 ALA A N 1
ATOM 1544 C CA . ALA A 1 194 ? 5.042 15.164 -9.063 1.00 93.50 194 ALA A CA 1
ATOM 1545 C C . ALA A 1 194 ? 5.410 13.775 -9.594 1.00 93.50 194 ALA A C 1
ATOM 1547 O O . ALA A 1 194 ? 6.421 13.608 -10.274 1.00 93.50 194 ALA A O 1
ATOM 1548 N N . ILE A 1 195 ? 4.575 12.781 -9.290 1.00 90.19 195 ILE A N 1
ATOM 1549 C CA . ILE A 1 195 ? 4.741 11.405 -9.764 1.00 90.19 195 ILE A CA 1
ATOM 1550 C C . ILE A 1 195 ? 3.565 11.068 -10.673 1.00 90.19 195 ILE A C 1
ATOM 1552 O O . ILE A 1 195 ? 2.422 11.017 -10.220 1.00 90.19 195 ILE A O 1
ATOM 1556 N N . TYR A 1 196 ? 3.858 10.789 -11.941 1.00 90.69 196 TYR A N 1
ATOM 1557 C CA . TYR A 1 196 ? 2.891 10.236 -12.885 1.00 90.69 196 TYR A CA 1
ATOM 1558 C C . TYR A 1 196 ? 2.912 8.713 -12.791 1.00 90.69 196 TYR A C 1
ATOM 1560 O O . TYR A 1 196 ? 3.977 8.099 -12.774 1.00 90.69 196 TYR A O 1
ATOM 1568 N N . ARG A 1 197 ? 1.732 8.098 -12.708 1.00 89.69 197 ARG A N 1
ATOM 1569 C CA . ARG A 1 197 ? 1.584 6.647 -12.568 1.00 89.69 197 ARG A CA 1
ATOM 1570 C C . ARG A 1 197 ? 0.344 6.155 -13.295 1.00 89.69 197 ARG A C 1
ATOM 1572 O O . ARG A 1 197 ? -0.679 6.833 -13.313 1.00 89.69 197 ARG A O 1
ATOM 1579 N N . THR A 1 198 ? 0.452 4.968 -13.879 1.00 86.69 198 THR A N 1
ATOM 1580 C CA . THR A 1 198 ? -0.659 4.251 -14.504 1.00 86.69 198 THR A CA 1
ATOM 1581 C C . THR A 1 198 ? -0.405 2.747 -14.435 1.00 86.69 198 THR A C 1
ATOM 1583 O O . THR A 1 198 ? 0.743 2.308 -14.354 1.00 86.69 198 THR A O 1
ATOM 1586 N N . ALA A 1 199 ? -1.479 1.969 -14.464 1.00 84.81 199 ALA A N 1
ATOM 1587 C CA . ALA A 1 199 ? -1.458 0.525 -14.628 1.00 84.81 199 ALA A CA 1
ATOM 1588 C C . ALA A 1 199 ? -2.513 0.159 -15.675 1.00 84.81 199 ALA A C 1
ATOM 1590 O O . ALA A 1 199 ? -3.602 0.735 -15.694 1.00 84.81 199 ALA A O 1
ATOM 1591 N N . TYR A 1 200 ? -2.181 -0.770 -16.563 1.00 86.44 200 TYR A N 1
ATOM 1592 C CA . TYR A 1 200 ? -3.047 -1.182 -17.662 1.00 86.44 200 TYR A CA 1
ATOM 1593 C C . TYR A 1 200 ? -2.791 -2.655 -18.016 1.00 86.44 200 TYR A C 1
ATOM 1595 O O . TYR A 1 200 ? -1.740 -3.187 -17.645 1.00 86.44 200 TYR A O 1
ATOM 1603 N N . PRO A 1 201 ? -3.743 -3.327 -18.691 1.00 87.75 201 PRO A N 1
ATOM 1604 C CA . PRO A 1 201 ? -3.575 -4.711 -19.123 1.00 87.75 201 PRO A CA 1
ATOM 1605 C C . PRO A 1 201 ? -2.321 -4.887 -19.984 1.00 87.75 201 PRO A C 1
ATOM 1607 O O . PRO A 1 201 ? -2.076 -4.098 -20.901 1.00 87.75 201 PRO A O 1
ATOM 1610 N N . ILE A 1 202 ? -1.528 -5.916 -19.685 1.00 88.62 202 ILE A N 1
ATOM 1611 C CA . ILE A 1 202 ? -0.227 -6.145 -20.326 1.00 88.62 202 ILE A CA 1
ATOM 1612 C C . ILE A 1 202 ? -0.363 -6.373 -21.836 1.00 88.62 202 ILE A C 1
ATOM 1614 O O . ILE A 1 202 ? 0.518 -5.992 -22.601 1.00 88.62 202 ILE A O 1
ATOM 1618 N N . GLU A 1 203 ? -1.498 -6.909 -22.281 1.00 93.44 203 GLU A N 1
ATOM 1619 C CA . GLU A 1 203 ? -1.814 -7.166 -23.684 1.00 93.44 203 GLU A CA 1
ATOM 1620 C C . GLU A 1 203 ? -1.784 -5.880 -24.518 1.00 93.44 203 GLU A C 1
ATOM 1622 O O . GLU A 1 203 ? -1.400 -5.913 -25.684 1.00 93.44 203 GLU A O 1
ATOM 1627 N N . LEU A 1 204 ? -2.137 -4.736 -23.917 1.00 93.31 204 LEU A N 1
ATOM 1628 C CA . LEU A 1 204 ? -2.070 -3.438 -24.590 1.00 93.31 204 LEU A CA 1
ATOM 1629 C C . LEU A 1 204 ? -0.624 -2.969 -24.787 1.00 93.31 204 LEU A C 1
ATOM 1631 O O . LEU A 1 204 ? -0.325 -2.370 -25.814 1.00 93.31 204 LEU A O 1
ATOM 1635 N N . ALA A 1 205 ? 0.269 -3.246 -23.828 1.00 90.75 205 ALA A N 1
ATOM 1636 C CA . ALA A 1 205 ? 1.699 -2.950 -23.965 1.00 90.75 205 ALA A CA 1
ATOM 1637 C C . ALA A 1 205 ? 2.343 -3.850 -25.022 1.00 90.75 205 ALA A C 1
ATOM 1639 O O . ALA A 1 205 ? 3.062 -3.373 -25.894 1.00 90.75 205 ALA A O 1
ATOM 1640 N N . LEU A 1 206 ? 2.067 -5.153 -24.953 1.00 94.06 206 LEU A N 1
ATOM 1641 C CA . LEU A 1 206 ? 2.686 -6.152 -25.825 1.00 94.06 206 LEU A CA 1
ATOM 1642 C C . LEU A 1 206 ? 2.180 -6.100 -27.273 1.00 94.06 206 LEU A C 1
ATOM 1644 O O . LEU A 1 206 ? 2.772 -6.735 -28.142 1.00 94.06 206 LEU A O 1
ATOM 1648 N N . ALA A 1 207 ? 1.116 -5.341 -27.547 1.00 95.94 207 ALA A N 1
ATOM 1649 C CA . ALA A 1 207 ? 0.677 -5.050 -28.907 1.00 95.94 207 ALA A CA 1
ATOM 1650 C C . ALA A 1 207 ? 1.704 -4.215 -29.700 1.00 95.94 207 ALA A C 1
ATOM 1652 O O . ALA A 1 207 ? 1.705 -4.278 -30.929 1.00 95.94 207 ALA A O 1
ATOM 1653 N N . ASP A 1 208 ? 2.575 -3.455 -29.024 1.00 96.69 208 ASP A N 1
ATOM 1654 C CA . ASP A 1 208 ? 3.705 -2.767 -29.650 1.00 96.69 208 ASP A CA 1
ATOM 1655 C C . ASP A 1 208 ? 4.938 -3.696 -29.680 1.00 96.69 208 ASP A C 1
ATOM 1657 O O . ASP A 1 208 ? 5.471 -4.045 -28.619 1.00 96.69 208 ASP A O 1
ATOM 1661 N N . PRO A 1 209 ? 5.446 -4.077 -30.871 1.00 96.69 209 PRO A N 1
ATOM 1662 C CA . PRO A 1 209 ? 6.615 -4.945 -30.987 1.00 96.69 209 PRO A CA 1
ATOM 1663 C C . PRO A 1 209 ? 7.874 -4.390 -30.312 1.00 96.69 209 PRO A C 1
ATOM 1665 O O . PRO A 1 209 ? 8.690 -5.171 -29.832 1.00 96.69 209 PRO A O 1
ATOM 1668 N N . GLN A 1 210 ? 8.051 -3.064 -30.252 1.00 95.81 210 GLN A N 1
ATOM 1669 C CA . GLN A 1 210 ? 9.211 -2.455 -29.595 1.00 95.81 210 GLN A CA 1
ATOM 1670 C C . GLN A 1 210 ? 9.129 -2.606 -28.076 1.00 95.81 210 GLN A C 1
ATOM 1672 O O . GLN A 1 210 ? 10.134 -2.900 -27.433 1.00 95.81 210 GLN A O 1
ATOM 1677 N N . VAL A 1 211 ? 7.934 -2.446 -27.504 1.00 93.31 211 VAL A N 1
ATOM 1678 C CA . VAL A 1 211 ? 7.693 -2.652 -26.069 1.00 93.31 211 VAL A CA 1
ATOM 1679 C C . VAL A 1 211 ? 7.851 -4.130 -25.720 1.00 93.31 211 VAL A C 1
ATOM 1681 O O . VAL A 1 211 ? 8.530 -4.455 -24.748 1.00 93.31 211 VAL A O 1
ATOM 1684 N N . ALA A 1 212 ? 7.277 -5.021 -26.533 1.00 93.69 212 ALA A N 1
ATOM 1685 C CA . ALA A 1 212 ? 7.397 -6.464 -26.348 1.00 93.69 212 ALA A CA 1
ATOM 1686 C C . ALA A 1 212 ? 8.854 -6.944 -26.428 1.00 93.69 212 ALA A C 1
ATOM 1688 O O . ALA A 1 212 ? 9.248 -7.814 -25.655 1.00 93.69 212 ALA A O 1
ATOM 1689 N N . GLU A 1 213 ? 9.654 -6.371 -27.332 1.00 94.19 213 GLU A N 1
ATOM 1690 C CA . GLU A 1 213 ? 11.082 -6.671 -27.455 1.00 94.19 213 GLU A CA 1
ATOM 1691 C C . GLU A 1 213 ? 11.893 -6.129 -26.272 1.00 94.19 213 GLU A C 1
ATOM 1693 O O . GLU A 1 213 ? 12.736 -6.840 -25.727 1.00 94.19 213 GLU A O 1
ATOM 1698 N N . HIS A 1 214 ? 11.633 -4.886 -25.858 1.00 91.94 214 HIS A N 1
ATOM 1699 C CA . HIS A 1 214 ? 12.391 -4.218 -24.797 1.00 91.94 214 HIS A CA 1
ATOM 1700 C C . HIS A 1 214 ? 12.127 -4.831 -23.416 1.00 91.94 214 HIS A C 1
ATOM 1702 O O . HIS A 1 214 ? 13.062 -5.059 -22.653 1.00 91.94 214 HIS A O 1
ATOM 1708 N N . PHE A 1 215 ? 10.867 -5.140 -23.096 1.00 91.06 215 PHE A N 1
ATOM 1709 C CA . PHE A 1 215 ? 10.450 -5.649 -21.782 1.00 91.06 215 PHE A CA 1
ATOM 1710 C C . PHE A 1 215 ? 10.252 -7.171 -21.753 1.00 91.06 215 PHE A C 1
ATOM 1712 O O . PHE A 1 215 ? 9.377 -7.681 -21.046 1.00 91.06 215 PHE A O 1
ATOM 1719 N N . LYS A 1 216 ? 11.064 -7.918 -22.511 1.00 91.38 216 LYS A N 1
ATOM 1720 C CA . LYS A 1 216 ? 11.056 -9.386 -22.470 1.00 91.38 216 LYS A CA 1
ATOM 1721 C C . LYS A 1 216 ? 11.286 -9.912 -21.055 1.00 91.38 216 LYS A C 1
ATOM 1723 O O . LYS A 1 216 ? 12.079 -9.376 -20.280 1.00 91.38 216 LYS A O 1
ATOM 1728 N N . LEU A 1 217 ? 10.615 -11.019 -20.747 1.00 91.69 217 LEU A N 1
ATOM 1729 C CA . LEU A 1 217 ? 10.912 -11.789 -19.547 1.00 91.69 217 LEU A CA 1
ATOM 1730 C C . LEU A 1 217 ? 12.329 -12.363 -19.640 1.00 91.69 217 LEU A C 1
ATOM 1732 O O . LEU A 1 217 ? 12.801 -12.727 -20.718 1.00 91.69 217 LEU A O 1
ATOM 1736 N N . LEU A 1 218 ? 12.987 -12.474 -18.491 1.00 90.62 218 LEU A N 1
ATOM 1737 C CA . LEU A 1 218 ? 14.225 -13.231 -18.360 1.00 90.62 218 LEU A CA 1
ATOM 1738 C C . LEU A 1 218 ? 13.972 -14.718 -18.667 1.00 90.62 218 LEU A C 1
ATOM 1740 O O . LEU A 1 218 ? 12.839 -15.191 -18.594 1.00 90.62 218 LEU A O 1
ATOM 1744 N N . GLU A 1 219 ? 15.031 -15.486 -18.936 1.00 90.56 219 GLU A N 1
ATOM 1745 C CA . GLU A 1 219 ? 14.934 -16.932 -19.223 1.00 90.56 219 GLU A CA 1
ATOM 1746 C C . GLU A 1 219 ? 14.234 -17.724 -18.105 1.00 90.56 219 GLU A C 1
ATOM 1748 O O . GLU A 1 219 ? 13.565 -18.721 -18.357 1.00 90.56 219 GLU A O 1
ATOM 1753 N N . ASN A 1 220 ? 14.330 -17.244 -16.862 1.00 86.19 220 ASN A N 1
ATOM 1754 C CA . ASN A 1 220 ? 13.649 -17.813 -15.697 1.00 86.19 220 ASN A CA 1
ATOM 1755 C C . ASN A 1 220 ? 12.173 -17.372 -15.558 1.00 86.19 220 ASN A C 1
ATOM 1757 O O . ASN A 1 220 ? 11.560 -17.601 -14.515 1.00 86.19 220 ASN A O 1
ATOM 1761 N N . GLY A 1 221 ? 11.617 -16.695 -16.567 1.00 88.62 221 GLY A N 1
ATOM 1762 C CA . GLY A 1 221 ? 10.242 -16.199 -16.604 1.00 88.62 221 GLY A CA 1
ATOM 1763 C C . GLY A 1 221 ? 9.982 -14.943 -15.767 1.00 88.62 221 GLY A C 1
ATOM 1764 O O . GLY A 1 221 ? 8.831 -14.528 -15.645 1.00 88.62 221 GLY A O 1
ATOM 1765 N N . ARG A 1 222 ? 11.008 -14.324 -15.167 1.00 86.56 222 ARG A N 1
ATOM 1766 C CA . ARG A 1 222 ? 10.840 -13.133 -14.318 1.00 86.56 222 ARG A CA 1
ATOM 1767 C C . ARG A 1 222 ? 10.799 -11.850 -15.143 1.00 86.56 222 ARG A C 1
ATOM 1769 O O . ARG A 1 222 ? 11.599 -11.655 -16.055 1.00 86.56 222 ARG A O 1
ATOM 1776 N N . SER A 1 223 ? 9.897 -10.943 -14.773 1.00 89.38 223 SER A N 1
ATOM 1777 C CA . SER A 1 223 ? 9.857 -9.576 -15.301 1.00 89.38 223 SER A CA 1
ATOM 1778 C C . SER A 1 223 ? 10.935 -8.702 -14.659 1.00 89.38 223 SER A C 1
ATOM 1780 O O . SER A 1 223 ? 11.215 -8.849 -13.464 1.00 89.38 223 SER A O 1
ATOM 1782 N N . VAL A 1 224 ? 11.460 -7.735 -15.412 1.00 91.00 224 VAL A N 1
ATOM 1783 C CA . VAL A 1 224 ? 12.416 -6.739 -14.911 1.00 91.00 224 VAL A CA 1
ATOM 1784 C C . VAL A 1 224 ? 11.735 -5.379 -14.784 1.00 91.00 224 VAL A C 1
ATOM 1786 O O . VAL A 1 224 ? 11.148 -4.860 -15.729 1.00 91.00 224 VAL A O 1
ATOM 1789 N N . PHE A 1 225 ? 11.815 -4.798 -13.596 1.00 89.12 225 PHE A N 1
ATOM 1790 C CA . PHE A 1 225 ? 11.478 -3.415 -13.323 1.00 89.12 225 PHE A CA 1
ATOM 1791 C C . PHE A 1 225 ? 12.678 -2.528 -13.654 1.00 89.12 225 PHE A C 1
ATOM 1793 O O . PHE A 1 225 ? 13.761 -2.686 -13.089 1.00 89.12 225 PHE A O 1
ATOM 1800 N N . GLU A 1 226 ? 12.487 -1.582 -14.565 1.00 92.31 226 GLU A N 1
ATOM 1801 C CA . GLU A 1 226 ? 13.548 -0.666 -14.965 1.00 92.31 226 GLU A CA 1
ATOM 1802 C C . GLU A 1 226 ? 13.424 0.673 -14.237 1.00 92.31 226 GLU A C 1
ATOM 1804 O O . GLU A 1 226 ? 12.408 1.362 -14.330 1.00 92.31 226 GLU A O 1
ATOM 1809 N N . LEU A 1 227 ? 14.482 1.052 -13.524 1.00 92.25 227 LEU A N 1
ATOM 1810 C CA . LEU A 1 227 ? 14.636 2.354 -12.891 1.00 92.25 227 LEU A CA 1
ATOM 1811 C C . LEU A 1 227 ? 15.509 3.247 -13.764 1.00 92.25 227 LEU A C 1
ATOM 1813 O O . LEU A 1 227 ? 16.653 2.910 -14.053 1.00 92.25 227 LEU A O 1
ATOM 1817 N N . TRP A 1 228 ? 14.972 4.398 -14.149 1.00 92.81 228 TRP A N 1
ATOM 1818 C CA . TRP A 1 228 ? 15.622 5.341 -15.051 1.00 92.81 228 TRP A CA 1
ATOM 1819 C C . TRP A 1 228 ? 16.037 6.593 -14.279 1.00 92.81 228 TRP A C 1
ATOM 1821 O O . TRP A 1 228 ? 15.196 7.268 -13.689 1.00 92.81 228 TRP A O 1
ATOM 1831 N N . MET A 1 229 ? 17.336 6.883 -14.272 1.00 88.62 229 MET A N 1
ATOM 1832 C CA . MET A 1 229 ? 17.940 7.998 -13.545 1.00 88.62 229 MET A CA 1
ATOM 1833 C C . MET A 1 229 ? 18.277 9.135 -14.517 1.00 88.62 229 MET A C 1
ATOM 1835 O O . MET A 1 229 ? 18.989 8.924 -15.504 1.00 88.62 229 MET A O 1
ATOM 1839 N N . GLY A 1 230 ? 17.728 10.319 -14.232 1.00 77.88 230 GLY A N 1
ATOM 1840 C CA . GLY A 1 230 ? 17.975 11.578 -14.940 1.00 77.88 230 GLY A CA 1
ATOM 1841 C C . GLY A 1 230 ? 19.299 12.201 -14.555 1.00 77.88 230 GLY A C 1
ATOM 1842 O O . GLY A 1 230 ? 19.553 12.290 -13.335 1.00 77.88 230 GLY A O 1
#

InterPro domains:
  IPR036188 FAD/NAD(P)-binding domain superfamily [G3DSA:3.50.50.60] (41-228)
  IPR036188 FAD/NAD(P)-binding domain superfamily [SSF51905] (43-174)
  IPR050493 FAD-dependent Monooxygenases in Biosynthesis and Metabolism [PTHR13789] (49-228)

Secondary structure (DSSP, 8-state):
--PPPPPPGGG-----PPP--------S------EEEE--SS--TT------EEEE-HHHHGGGGG-HHHHHHHHHT-B--EEEEEETTS-EEEEEEETTSSS----GGG----S-EEEEHHHHHHHHHHHHHHTT-EEEES-----EEEETTTTEEEETTEEES-------TT-STHHHHHSS--PPPP-S---------HHHHHTSHHHHHHTPPPTTS--EEEEEE-

Foldseek 3Di:
DDDDDDDDPVPDDDDDDDDDPDDDDDDDDDPDQAEDEDEDPDPDPPPQDDDAKDKDAQVVLLVCVVPVVLNVLQVVQWAFFFEWEAEPVRHTPDDSDTDQPPPDPDDPVSPTPRHMTMHGVRSNVVSVVVVCVVVNHDYDYPDDFPDKDADVPVCWIDTPPDIDNDDDPPPDAPDPCCCVVVVDDDHDDDPVDDDDDDDDDVVVQCVDVVSCVVQPADPVRHTYDYHYHD

Organism: NCBI:txid560253

Sequence (230 aa):
MTSARPVEISQLAPLRVKNPSDETDLGNNKSIIRHILQYQIENNRFGRLLGDFLTIGPSAIKVFRNWPRAAKENEEISYDPWVSYHKHTRERILGPKPIFTDDLELDERANIPQRIYRHHRPEFHQLLLAQARKVGIEVEYGQRVIEYLEDAAARKAGGGKLEADLVVAADGAGTKSYILTMGEQVDAKGSGYAIYRTAYPIELALADPQVAEHFKLLENGRSVFELWMG